Protein AF-A0A081BWH8-F1 (afdb_monomer_lite)

pLDDT: mean 86.03, std 17.04, range [40.41, 98.75]

Secondary structure (DSSP, 8-state):
---------------------------------PPPPEEEEEE-TT-HHHHHHHHHHHHHHHH-TT-EEEEEETTT-HHHHHHHHHHHHHHT-SS--SSEEEETTEEEES---IIIIIHHHHHHHHHHHHH----HHHHT-S-HHHHHHHHHHHTT--SSSEEE----------------EEEEEEEEE-SS--HHHHHHHHHHHHHHHHH-HHHHHHTSEEEEEEETTSTTTTHHHHHTT-SS-EEEEEEEETTEEEEEEE-GGGTTSTT-HHHHHHHHHHHHHHHHHHTT-

Foldseek 3Di:
DDDDDDDDDDDDDDDDDDPDDPPPPPPPDPPDPFQQWEKEWEAAPPDPQQVQVVVLVVVLCVVVLSHKYKYAHCVVDVVVVVVLVLLCVVLVPPDADPRWMDTASDIDHTRDHCVPNVVVVSVSSVVCVVPNGDDSLCVSPDDPVSVVQVVCQLLVHHLRIDIRHRDDPDDPDDDPDPFDKAKEWEFEAAPDDDPLSSLLSVLLSCLCCPQVVVCSNVVNYHYHYDHCVDPVNVVCCVVVVDPHTWIKIFIGGRHDTPDMDTDPCCSVCSVPSVVNSVVSNVVVVVVSVVVVD

Sequence (293 aa):
MTYLQENKRKMSTCLLIVMIGIFGSILVQPVAAADSPIVYLFWSANCPACEEEKEFLHELQQNYPQIEMRWFDVGARPEFVDLAMLLCERQKINAPSIPLTFLGNWSLVGFQQRETGGAQIEEQVRLCLQQGCQDALLALGPRQSVLNIRNEANLHIPAGWEHYPAVAPQQSGSQTAQRTDKIIVYYLHGKARCASCETIEAYTRETVRDAFADELKTGQLELKVLNVETPENKHFIKEYQLYSQSVVLSDVHGEQEVRWKNLPRIWELLYDKTAFKQYLQSEITAYLQEGRS

Radius of gyration: 28.41 Å; chains: 1; bounding box: 123×51×59 Å

Organism: Vecturithrix granuli (NCBI:txid1499967)

InterPro domains:
  IPR036249 Thioredoxin-like superfamily [SSF52833] (34-103)
  IPR047698 Nitroreductase subunit ArsF-like [NF040494] (183-286)

Structure (mmCIF, N/CA/C/O backbone):
data_AF-A0A081BWH8-F1
#
_entry.id   AF-A0A081BWH8-F1
#
loop_
_atom_site.group_PDB
_atom_site.id
_atom_site.type_symbol
_atom_site.label_atom_id
_atom_site.label_alt_id
_atom_site.label_comp_id
_atom_site.label_asym_id
_atom_site.label_entity_id
_atom_site.label_seq_id
_atom_site.pdbx_PDB_ins_code
_atom_site.Cartn_x
_atom_site.Cartn_y
_atom_site.Cartn_z
_atom_site.occupancy
_atom_site.B_iso_or_equiv
_atom_site.auth_seq_id
_atom_site.auth_comp_id
_atom_site.auth_asym_id
_atom_site.auth_atom_id
_atom_site.pdbx_PDB_model_num
ATOM 1 N N . MET A 1 1 ? -104.017 13.956 20.612 1.00 42.59 1 MET A N 1
ATOM 2 C CA . MET A 1 1 ? -104.022 12.764 19.740 1.00 42.59 1 MET A CA 1
ATOM 3 C C . MET A 1 1 ? -102.906 12.891 18.714 1.00 42.59 1 MET A C 1
ATOM 5 O O . MET A 1 1 ? -102.877 13.908 18.040 1.00 42.59 1 MET A O 1
ATOM 9 N N . THR A 1 2 ? -102.056 11.850 18.647 1.00 42.28 2 THR A N 1
ATOM 10 C CA . THR A 1 2 ? -101.304 11.323 17.473 1.00 42.28 2 THR A CA 1
ATOM 11 C C . THR A 1 2 ? -100.238 12.208 16.794 1.00 42.28 2 THR A C 1
ATOM 13 O O . THR A 1 2 ? -100.549 13.282 16.307 1.00 42.28 2 THR A O 1
ATOM 16 N N . TYR A 1 3 ? -98.943 11.857 16.881 1.00 47.50 3 TYR A N 1
ATOM 17 C CA . TYR A 1 3 ? -98.153 10.879 16.071 1.00 47.50 3 TYR A CA 1
ATOM 18 C C . TYR A 1 3 ? -97.491 11.547 14.838 1.00 47.50 3 TYR A C 1
ATOM 20 O O . TYR A 1 3 ? -98.192 12.031 13.964 1.00 47.50 3 TYR A O 1
ATOM 28 N N . LEU A 1 4 ? -96.163 11.760 14.888 1.00 51.38 4 LEU A N 1
ATOM 29 C CA . LEU A 1 4 ? -95.094 11.115 14.079 1.00 51.38 4 LEU A CA 1
ATOM 30 C C . LEU A 1 4 ? -94.962 11.606 12.619 1.00 51.38 4 LEU A C 1
ATOM 32 O O . LEU A 1 4 ? -95.911 11.499 11.859 1.00 51.38 4 LEU A O 1
ATOM 36 N N . GLN A 1 5 ? -93.764 12.032 12.179 1.00 47.12 5 GLN A N 1
ATOM 37 C CA . GLN A 1 5 ? -92.710 11.158 11.615 1.00 47.12 5 GLN A CA 1
ATOM 38 C C . GLN A 1 5 ? -91.507 11.960 11.053 1.00 47.12 5 GLN A C 1
ATOM 40 O O . GLN A 1 5 ? -91.655 13.030 10.471 1.00 47.12 5 GLN A O 1
ATOM 45 N N . GLU A 1 6 ? -90.310 11.397 11.242 1.00 55.97 6 GLU A N 1
ATOM 46 C CA . GLU A 1 6 ? -88.995 11.782 10.701 1.00 55.97 6 GLU A CA 1
ATOM 47 C C . GLU A 1 6 ? -88.849 11.541 9.181 1.00 55.97 6 GLU A C 1
ATOM 49 O O . GLU A 1 6 ? -89.450 10.597 8.677 1.00 55.97 6 GLU A O 1
ATOM 54 N N . ASN A 1 7 ? -87.907 12.236 8.505 1.00 49.47 7 ASN A N 1
ATOM 55 C CA . ASN A 1 7 ? -86.777 11.586 7.793 1.00 49.47 7 ASN A CA 1
ATOM 56 C C . ASN A 1 7 ? -85.664 12.582 7.336 1.00 49.47 7 ASN A C 1
ATOM 58 O O . ASN A 1 7 ? -85.856 13.355 6.407 1.00 49.47 7 ASN A O 1
ATOM 62 N N . LYS A 1 8 ? -84.515 12.548 8.038 1.00 53.12 8 LYS A N 1
ATOM 63 C CA . LYS A 1 8 ? -83.090 12.385 7.610 1.00 53.12 8 LYS A CA 1
ATOM 64 C C . LYS A 1 8 ? -82.655 12.939 6.219 1.00 53.12 8 LYS A C 1
ATOM 66 O O . LYS A 1 8 ? -83.318 12.687 5.232 1.00 53.12 8 LYS A O 1
ATOM 71 N N . ARG A 1 9 ? -81.466 13.533 5.985 1.00 52.84 9 ARG A N 1
ATOM 72 C CA . ARG A 1 9 ? -80.125 13.293 6.565 1.00 52.84 9 ARG A CA 1
ATOM 73 C C . ARG A 1 9 ? -79.096 14.353 6.073 1.00 52.84 9 ARG A C 1
ATOM 75 O O . ARG A 1 9 ? -78.825 14.410 4.886 1.00 52.84 9 ARG A O 1
ATOM 82 N N . LYS A 1 10 ? -78.465 15.046 7.034 1.00 48.81 10 LYS A N 1
ATOM 83 C CA . LYS A 1 10 ? -77.017 15.358 7.200 1.00 48.81 10 LYS A CA 1
ATOM 84 C C . LYS A 1 10 ? -76.274 16.264 6.174 1.00 48.81 10 LYS A C 1
ATOM 86 O O . LYS A 1 10 ? -76.184 15.906 5.013 1.00 48.81 10 LYS A O 1
ATOM 91 N N . MET A 1 11 ? -75.749 17.444 6.571 1.00 49.31 11 MET A N 1
ATOM 92 C CA . MET A 1 11 ? -74.492 17.706 7.351 1.00 49.31 11 MET A CA 1
ATOM 93 C C . MET A 1 11 ? -73.326 17.959 6.361 1.00 49.31 11 MET A C 1
ATOM 95 O O . MET A 1 11 ? -73.155 17.146 5.471 1.00 49.31 11 MET A O 1
ATOM 99 N N . SER A 1 12 ? -72.444 18.961 6.404 1.00 45.62 12 SER A N 1
ATOM 100 C CA . SER A 1 12 ? -72.191 20.122 7.261 1.00 45.62 12 SER A CA 1
ATOM 101 C C . SER A 1 12 ? -70.923 20.825 6.720 1.00 45.62 12 SER A C 1
ATOM 103 O O . SER A 1 12 ? -70.001 20.136 6.302 1.00 45.62 12 SER A O 1
ATOM 105 N N . THR A 1 13 ? -70.868 22.155 6.840 1.00 47.28 13 THR A N 1
ATOM 106 C CA . THR A 1 13 ? -69.684 22.975 7.202 1.00 47.28 13 THR A CA 1
ATOM 107 C C . THR A 1 13 ? -68.486 23.190 6.239 1.00 47.28 13 THR A C 1
ATOM 109 O O . THR A 1 13 ? -67.755 22.276 5.886 1.00 47.28 13 THR A O 1
ATOM 112 N N . CYS A 1 14 ? -68.225 24.488 6.005 1.00 44.03 14 CYS A N 1
ATOM 113 C CA . CYS A 1 14 ? -66.945 25.202 5.821 1.00 44.03 14 CYS A CA 1
ATOM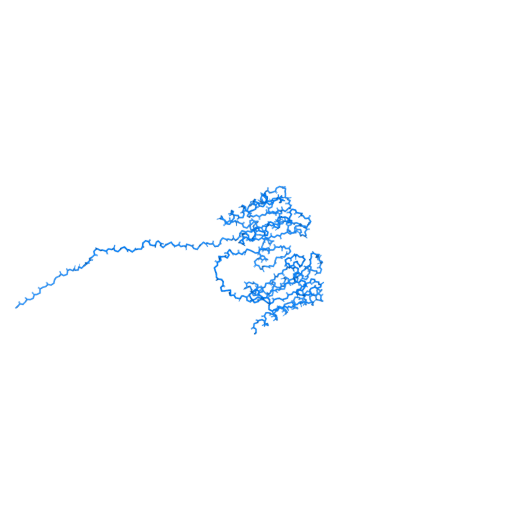 114 C C . CYS A 1 14 ? -65.975 24.828 4.686 1.00 44.03 14 CYS A C 1
ATOM 116 O O . CYS A 1 14 ? -65.096 23.982 4.821 1.00 44.03 14 CYS A O 1
ATOM 118 N N . LEU A 1 15 ? -66.023 25.648 3.632 1.00 51.81 15 LEU A N 1
ATOM 119 C CA . LEU A 1 15 ? -64.978 25.821 2.628 1.00 51.81 15 LEU A CA 1
ATOM 120 C C . LEU A 1 15 ? -63.960 26.880 3.117 1.00 51.81 15 LEU A C 1
ATOM 122 O O . LEU A 1 15 ? -64.210 28.075 2.991 1.00 51.81 15 LEU A O 1
ATOM 126 N N . LEU A 1 16 ? -62.840 26.453 3.710 1.00 49.16 16 LEU A N 1
ATOM 127 C CA . LEU A 1 16 ? -61.646 27.288 3.950 1.00 49.16 16 LEU A CA 1
ATOM 128 C C . LEU A 1 16 ? -60.433 26.375 4.209 1.00 49.16 16 LEU A C 1
ATOM 130 O O . LEU A 1 16 ? -60.004 26.159 5.339 1.00 49.16 16 LEU A O 1
ATOM 134 N N . ILE A 1 17 ? -59.907 25.774 3.137 1.00 54.72 17 ILE A N 1
ATOM 135 C CA . ILE A 1 17 ? -58.703 24.933 3.177 1.00 54.72 17 ILE A CA 1
ATOM 136 C C . ILE A 1 17 ? -57.469 25.841 3.038 1.00 54.72 17 ILE A C 1
ATOM 138 O O . ILE A 1 17 ? -57.040 26.183 1.945 1.00 54.72 17 ILE A O 1
ATOM 142 N N . VAL A 1 18 ? -56.973 26.290 4.191 1.00 46.81 18 VAL A N 1
ATOM 143 C CA . VAL A 1 18 ? -55.619 25.984 4.678 1.00 46.81 18 VAL A CA 1
ATOM 144 C C . VAL A 1 18 ? -54.445 26.233 3.702 1.00 46.81 18 VAL A C 1
ATOM 146 O O . VAL A 1 18 ? -54.055 25.377 2.914 1.00 46.81 18 VAL A O 1
ATOM 149 N N . MET A 1 19 ? -53.789 27.386 3.883 1.00 54.66 19 MET A N 1
ATOM 150 C CA . MET A 1 19 ? -52.369 27.617 3.577 1.00 54.66 19 MET A CA 1
ATOM 151 C C . MET A 1 19 ? -51.492 26.749 4.503 1.00 54.66 19 MET A C 1
ATOM 153 O O . MET A 1 19 ? -51.075 27.207 5.564 1.00 54.66 19 MET A O 1
ATOM 157 N N . ILE A 1 20 ? -51.226 25.490 4.141 1.00 53.75 20 ILE A N 1
ATOM 158 C CA . ILE A 1 20 ? -50.212 24.649 4.804 1.00 53.75 20 ILE A CA 1
ATOM 159 C C . ILE A 1 20 ? -49.212 24.149 3.760 1.00 53.75 20 ILE A C 1
ATOM 161 O O . ILE A 1 20 ? -49.533 23.330 2.909 1.00 53.75 20 ILE A O 1
ATOM 165 N N . GLY A 1 21 ? -47.988 24.668 3.871 1.00 48.16 21 GLY A N 1
ATOM 166 C CA . GLY A 1 21 ? -46.747 23.918 3.685 1.00 48.16 21 GLY A CA 1
ATOM 167 C C . GLY A 1 21 ? -46.526 23.206 2.354 1.00 48.16 21 GLY A C 1
ATOM 168 O O . GLY A 1 21 ? -46.463 21.982 2.327 1.00 48.16 21 GLY A O 1
ATOM 169 N N . ILE A 1 22 ? -46.198 23.953 1.297 1.00 50.41 22 ILE A N 1
ATOM 170 C CA . ILE A 1 22 ? -45.312 23.437 0.237 1.00 50.41 22 ILE A CA 1
ATOM 171 C C . ILE A 1 22 ? -43.868 23.534 0.762 1.00 50.41 22 ILE A C 1
ATOM 173 O O . ILE A 1 22 ? -43.036 24.268 0.242 1.00 50.41 22 ILE A O 1
ATOM 177 N N . PHE A 1 23 ? -43.574 22.842 1.863 1.00 53.28 23 PHE A N 1
ATOM 178 C CA . PHE A 1 23 ? -42.202 22.476 2.194 1.00 53.28 23 PHE A CA 1
ATOM 179 C C . PHE A 1 23 ? -42.022 21.106 1.561 1.00 53.28 23 PHE A C 1
ATOM 181 O O . PHE A 1 23 ? -42.386 20.086 2.143 1.00 53.28 23 PHE A O 1
ATOM 188 N N . GLY A 1 24 ? -41.604 21.120 0.293 1.00 49.56 24 GLY A N 1
ATOM 189 C CA . GLY A 1 24 ? -41.377 19.918 -0.492 1.00 49.56 24 GLY A CA 1
ATOM 190 C C . GLY A 1 24 ? -40.540 18.943 0.320 1.00 49.56 24 GLY A C 1
ATOM 191 O O . GLY A 1 24 ? -39.381 19.212 0.628 1.00 49.56 24 GLY A O 1
ATOM 192 N N . SER A 1 25 ? -41.152 17.824 0.695 1.00 53.56 25 SER A N 1
ATOM 193 C CA . SER A 1 25 ? -40.450 16.670 1.229 1.00 53.56 25 SER A CA 1
ATOM 194 C C . SER A 1 25 ? -39.608 16.104 0.091 1.00 53.56 25 SER A C 1
ATOM 196 O O . SER A 1 25 ? -40.038 15.217 -0.643 1.00 53.56 25 SER A O 1
ATOM 198 N N . ILE A 1 26 ? -38.426 16.686 -0.108 1.00 56.00 26 ILE A N 1
ATOM 199 C CA . ILE A 1 26 ? -37.385 16.089 -0.929 1.00 56.00 26 ILE A CA 1
ATOM 200 C C . ILE A 1 26 ? -37.016 14.800 -0.203 1.00 56.00 26 ILE A C 1
ATOM 202 O O . ILE A 1 26 ? -36.361 14.820 0.838 1.00 56.00 26 ILE A O 1
ATOM 206 N N . LEU A 1 27 ? -37.496 13.676 -0.732 1.00 50.03 27 LEU A N 1
ATOM 207 C CA . LEU A 1 27 ? -36.915 12.372 -0.460 1.00 50.03 27 LEU A CA 1
ATOM 208 C C . LEU A 1 27 ? -35.462 12.445 -0.931 1.00 50.03 27 LEU A C 1
ATOM 210 O O . LEU A 1 27 ? -35.174 12.279 -2.115 1.00 50.03 27 LEU A O 1
ATOM 214 N N . VAL A 1 28 ? -34.556 12.746 -0.003 1.00 48.47 28 VAL A N 1
ATOM 215 C CA . VAL A 1 28 ? -33.127 12.525 -0.196 1.00 48.47 28 VAL A CA 1
ATOM 216 C C . VAL A 1 28 ? -32.978 11.015 -0.301 1.00 48.47 28 VAL A C 1
ATOM 218 O O . VAL A 1 28 ? -33.040 10.303 0.700 1.00 48.47 28 VAL A O 1
ATOM 221 N N . GLN A 1 29 ? -32.898 10.503 -1.528 1.00 46.06 29 GLN A N 1
ATOM 222 C CA . GLN A 1 29 ? -32.510 9.114 -1.715 1.00 46.06 29 GLN A CA 1
ATOM 223 C C . GLN A 1 29 ? -31.100 8.946 -1.139 1.00 46.06 29 GLN A C 1
ATOM 225 O O . GLN A 1 29 ? -30.275 9.851 -1.304 1.00 46.06 29 GLN A O 1
ATOM 230 N N . PRO A 1 30 ? -30.807 7.826 -0.457 1.00 46.16 30 PRO A N 1
ATOM 231 C CA . PRO A 1 30 ? -29.444 7.534 -0.065 1.00 46.16 30 PRO A CA 1
ATOM 232 C C . PRO A 1 30 ? -28.630 7.420 -1.352 1.00 46.16 30 PRO A C 1
ATOM 234 O O . PRO A 1 30 ? -28.853 6.519 -2.161 1.00 46.16 30 PRO A O 1
ATOM 237 N N . VAL A 1 31 ? -27.724 8.372 -1.569 1.00 47.97 31 VAL A N 1
ATOM 238 C CA . VAL A 1 31 ? -26.671 8.224 -2.570 1.00 47.97 31 VAL A CA 1
ATOM 239 C C . VAL A 1 31 ? -25.918 6.963 -2.167 1.00 47.97 31 VAL A C 1
ATOM 241 O O . VAL A 1 31 ? -25.358 6.904 -1.073 1.00 47.97 31 VAL A O 1
ATOM 244 N N . ALA A 1 32 ? -25.991 5.923 -3.000 1.00 41.06 32 ALA A N 1
ATOM 245 C CA . ALA A 1 32 ? -25.157 4.745 -2.830 1.00 41.06 32 ALA A CA 1
ATOM 246 C C . ALA A 1 32 ? -23.710 5.232 -2.711 1.00 41.06 32 ALA A C 1
ATOM 248 O O . ALA A 1 32 ? -23.273 6.028 -3.544 1.00 41.06 32 ALA A O 1
ATOM 249 N N . ALA A 1 33 ? -23.008 4.821 -1.654 1.00 46.59 33 ALA A N 1
ATOM 250 C CA . ALA A 1 33 ? -21.598 5.137 -1.499 1.00 46.59 33 ALA A CA 1
ATOM 251 C C . ALA A 1 33 ? -20.879 4.624 -2.752 1.00 46.59 33 ALA A C 1
ATOM 253 O O . ALA A 1 33 ? -20.834 3.418 -2.985 1.00 46.59 33 ALA A O 1
ATOM 254 N N . ALA A 1 34 ? -20.433 5.543 -3.609 1.00 54.88 34 ALA A N 1
ATOM 255 C CA . ALA A 1 34 ? -19.636 5.189 -4.766 1.00 54.88 34 ALA A CA 1
ATOM 256 C C . ALA A 1 34 ? -18.334 4.577 -4.244 1.00 54.88 34 ALA A C 1
ATOM 258 O O . ALA A 1 34 ? -17.710 5.157 -3.352 1.00 54.88 34 ALA A O 1
ATOM 259 N N . ASP A 1 35 ? -17.958 3.408 -4.766 1.00 77.50 35 ASP A N 1
ATOM 260 C CA . ASP A 1 35 ? -16.670 2.799 -4.448 1.00 77.50 35 ASP A CA 1
ATOM 261 C C . ASP A 1 35 ? -15.560 3.829 -4.713 1.00 77.50 35 ASP A C 1
ATOM 263 O O . ASP A 1 35 ? -15.543 4.489 -5.760 1.00 77.50 35 ASP A O 1
ATOM 267 N N . SER A 1 36 ? -14.663 4.000 -3.742 1.00 89.38 36 SER A N 1
ATOM 268 C CA . SER A 1 36 ? -13.541 4.929 -3.845 1.00 89.38 36 SER A CA 1
ATOM 269 C C . SER A 1 36 ? -12.710 4.636 -5.097 1.00 89.38 36 SER A C 1
ATOM 271 O O . SER A 1 36 ? -12.348 3.478 -5.325 1.00 89.38 36 SER A O 1
ATOM 273 N N . PRO A 1 37 ? -12.368 5.649 -5.915 1.00 94.88 37 PRO A N 1
ATOM 274 C CA . PRO A 1 37 ? -11.460 5.446 -7.033 1.00 94.88 37 PRO A CA 1
ATOM 275 C C . PRO A 1 37 ? -10.104 4.939 -6.541 1.00 94.88 37 PRO A C 1
ATOM 277 O O . PRO A 1 37 ? -9.556 5.479 -5.579 1.00 94.88 37 PRO A O 1
ATOM 280 N N . ILE A 1 38 ? -9.564 3.927 -7.221 1.00 97.31 38 ILE A N 1
ATOM 281 C CA . ILE A 1 38 ? -8.285 3.307 -6.867 1.00 97.31 38 ILE A CA 1
ATOM 282 C C . ILE A 1 38 ? -7.236 3.692 -7.909 1.00 97.31 38 ILE A C 1
ATOM 284 O O . ILE A 1 38 ? -7.375 3.352 -9.087 1.00 97.31 38 ILE A O 1
ATOM 288 N N . VAL A 1 39 ? -6.189 4.386 -7.467 1.00 98.44 39 VAL A N 1
ATOM 289 C CA . VAL A 1 39 ? -5.022 4.747 -8.274 1.00 98.44 39 VAL A CA 1
ATOM 290 C C . VAL A 1 39 ? -3.957 3.664 -8.119 1.00 98.44 39 VAL A C 1
ATOM 292 O O . VAL A 1 39 ? -3.417 3.443 -7.034 1.00 98.44 39 VAL A O 1
ATOM 295 N N . TYR A 1 40 ? -3.645 2.975 -9.210 1.00 98.56 40 TYR A N 1
ATOM 296 C CA . TYR A 1 40 ? -2.581 1.975 -9.255 1.00 98.56 40 TYR A CA 1
ATOM 297 C C . TYR A 1 40 ? -1.310 2.613 -9.793 1.00 98.56 40 TYR A C 1
ATOM 299 O O . TYR A 1 40 ? -1.376 3.235 -10.846 1.00 98.56 40 TYR A O 1
ATOM 307 N N . LEU A 1 41 ? -0.173 2.401 -9.131 1.00 98.75 41 LEU A N 1
ATOM 308 C CA . LEU A 1 41 ? 1.145 2.821 -9.616 1.00 98.75 41 LEU A CA 1
ATOM 309 C C . LEU A 1 41 ? 2.065 1.607 -9.717 1.00 98.75 41 LEU A C 1
ATOM 311 O O . LEU A 1 41 ? 2.279 0.905 -8.732 1.00 98.75 41 LEU A O 1
ATOM 315 N N . PHE A 1 42 ? 2.664 1.388 -10.878 1.00 98.62 42 PHE A N 1
ATOM 316 C CA . PHE A 1 42 ? 3.743 0.424 -11.065 1.00 98.62 42 PHE A CA 1
ATOM 317 C C . PHE A 1 42 ? 5.063 1.180 -11.209 1.00 98.62 42 PHE A C 1
ATOM 319 O O . PHE A 1 42 ? 5.191 2.061 -12.061 1.00 98.62 42 PHE A O 1
ATOM 326 N N . TRP A 1 43 ? 6.037 0.850 -10.366 1.00 98.25 43 TRP A N 1
ATOM 327 C CA . TRP A 1 43 ? 7.280 1.610 -10.211 1.00 98.25 43 TRP A CA 1
ATOM 328 C C . TRP A 1 43 ? 8.477 0.685 -9.956 1.00 98.25 43 TRP A C 1
ATOM 330 O O . TRP A 1 43 ? 8.310 -0.521 -9.795 1.00 98.25 43 TRP A O 1
ATOM 340 N N . SER A 1 44 ? 9.694 1.229 -9.915 1.00 96.75 44 SER A N 1
ATOM 341 C CA . SER A 1 44 ? 10.877 0.498 -9.446 1.00 96.75 44 SER A CA 1
ATOM 342 C C . SER A 1 44 ? 11.833 1.402 -8.679 1.00 96.75 44 SER A C 1
ATOM 344 O O . SER A 1 44 ? 11.852 2.617 -8.885 1.00 96.75 44 SER A O 1
ATOM 346 N N . ALA A 1 45 ? 12.708 0.809 -7.866 1.00 92.56 45 ALA A N 1
ATOM 347 C CA . ALA A 1 45 ? 13.826 1.537 -7.271 1.00 92.56 45 ALA A CA 1
ATOM 348 C C . ALA A 1 45 ? 14.722 2.201 -8.339 1.00 92.56 45 ALA A C 1
ATOM 350 O O . ALA A 1 45 ? 14.868 1.695 -9.455 1.00 92.56 45 ALA A O 1
ATOM 351 N N . ASN A 1 46 ? 15.366 3.313 -7.964 1.00 91.25 46 ASN A N 1
ATOM 352 C CA . ASN A 1 46 ? 16.266 4.104 -8.818 1.00 91.25 46 ASN A CA 1
ATOM 353 C C . ASN A 1 46 ? 15.588 4.694 -10.073 1.00 91.25 46 ASN A C 1
ATOM 355 O O . ASN A 1 46 ? 16.230 4.854 -11.109 1.00 91.25 46 ASN A O 1
ATOM 359 N N . CYS A 1 47 ? 14.302 5.033 -9.970 1.00 94.12 47 CYS A N 1
ATOM 360 C CA . CYS A 1 47 ? 13.509 5.665 -11.021 1.00 94.12 47 CYS A CA 1
ATOM 361 C C . CYS A 1 47 ? 13.115 7.093 -10.588 1.00 94.12 47 CYS A C 1
ATOM 363 O O . CYS A 1 47 ? 12.142 7.244 -9.853 1.00 94.12 47 CYS A O 1
ATOM 365 N N . PRO A 1 48 ? 13.827 8.153 -11.027 1.00 95.69 48 PRO A N 1
ATOM 366 C CA . PRO A 1 48 ? 13.537 9.526 -10.596 1.00 95.69 48 PRO A CA 1
ATOM 367 C C . PRO A 1 48 ? 12.105 9.980 -10.902 1.00 95.69 48 PRO A C 1
ATOM 369 O O . PRO A 1 48 ? 11.453 10.553 -10.039 1.00 95.69 48 PRO A O 1
ATOM 372 N N . ALA A 1 49 ? 11.593 9.648 -12.091 1.00 96.44 49 ALA A N 1
ATOM 373 C CA . ALA A 1 49 ? 10.214 9.952 -12.470 1.00 96.44 49 ALA A CA 1
ATOM 374 C C . ALA A 1 49 ? 9.185 9.244 -11.569 1.00 96.44 49 ALA A C 1
ATOM 376 O O . ALA A 1 49 ? 8.121 9.790 -11.304 1.00 96.44 49 ALA A O 1
ATOM 377 N N . CYS A 1 50 ? 9.501 8.040 -11.076 1.00 97.31 50 CYS A N 1
ATOM 378 C CA . CYS A 1 50 ? 8.631 7.315 -10.158 1.00 97.31 50 CYS A CA 1
ATOM 379 C C . CYS A 1 50 ? 8.578 7.993 -8.784 1.00 97.31 50 CYS A C 1
ATOM 381 O O . CYS A 1 50 ? 7.504 8.085 -8.204 1.00 97.31 50 CYS A O 1
ATOM 383 N N . GLU A 1 51 ? 9.716 8.469 -8.269 1.00 96.00 51 GLU A N 1
ATOM 384 C CA . GLU A 1 51 ? 9.752 9.215 -7.003 1.00 96.00 51 GLU A CA 1
ATOM 385 C C . GLU A 1 51 ? 8.983 10.539 -7.122 1.00 96.00 51 GLU A C 1
ATOM 387 O O . GLU A 1 51 ? 8.190 10.865 -6.244 1.00 96.00 51 GLU A O 1
ATOM 392 N N . GLU A 1 52 ? 9.133 11.255 -8.242 1.00 94.69 52 GLU A N 1
ATOM 393 C CA . GLU A 1 52 ? 8.385 12.493 -8.492 1.00 94.69 52 GLU A CA 1
ATOM 394 C C . GLU A 1 52 ? 6.867 12.252 -8.563 1.00 94.69 52 GLU A C 1
ATOM 396 O O . GLU A 1 52 ? 6.088 12.999 -7.966 1.00 94.69 52 GLU A O 1
ATOM 401 N N . GLU A 1 53 ? 6.428 11.186 -9.242 1.00 98.12 53 GLU A N 1
ATOM 402 C CA . GLU A 1 53 ? 5.010 10.818 -9.268 1.00 98.12 53 GLU A CA 1
ATOM 403 C C . GLU A 1 53 ? 4.501 10.409 -7.881 1.00 98.12 53 GLU A C 1
ATOM 405 O O . GLU A 1 53 ? 3.400 10.801 -7.504 1.00 98.12 53 GLU A O 1
ATOM 410 N N . LYS A 1 54 ? 5.292 9.672 -7.088 1.00 97.88 54 LYS A N 1
ATOM 411 C CA . LYS A 1 54 ? 4.931 9.301 -5.710 1.00 97.88 54 LYS A CA 1
ATOM 412 C C . LYS A 1 54 ? 4.724 10.529 -4.822 1.00 97.88 54 LYS A C 1
ATOM 414 O O . LYS A 1 54 ? 3.727 10.589 -4.103 1.00 97.88 54 LYS A O 1
ATOM 419 N N . GLU A 1 55 ? 5.621 11.514 -4.890 1.00 94.12 55 GLU A N 1
ATOM 420 C CA . GLU A 1 55 ? 5.464 12.789 -4.174 1.00 94.12 55 GLU A CA 1
ATOM 421 C C . GLU A 1 55 ? 4.171 13.502 -4.588 1.00 94.12 55 GLU A C 1
ATOM 423 O O . GLU A 1 55 ? 3.376 13.902 -3.735 1.00 94.12 55 GLU A O 1
ATOM 428 N N . PHE A 1 56 ? 3.920 13.602 -5.897 1.00 97.06 56 PHE A N 1
ATOM 429 C CA . PHE A 1 56 ? 2.692 14.194 -6.421 1.00 97.06 56 PHE A CA 1
ATOM 430 C C . PHE A 1 56 ? 1.435 13.443 -5.952 1.00 97.06 56 PHE A C 1
ATOM 432 O O . PHE A 1 56 ? 0.472 14.071 -5.519 1.00 97.06 56 PHE A O 1
ATOM 439 N N . LEU A 1 57 ? 1.429 12.109 -6.002 1.00 97.75 57 LEU A N 1
ATOM 440 C CA . LEU A 1 57 ? 0.288 11.284 -5.603 1.00 97.75 57 LEU A CA 1
ATOM 441 C C . LEU A 1 57 ? -0.010 11.384 -4.100 1.00 97.75 57 LEU A C 1
ATOM 443 O O . LEU A 1 57 ? -1.178 11.382 -3.710 1.00 97.75 57 LEU A O 1
ATOM 447 N N . HIS A 1 58 ? 1.014 11.531 -3.256 1.00 96.25 58 HIS A N 1
ATOM 448 C CA . HIS A 1 58 ? 0.820 11.815 -1.834 1.00 96.25 58 HIS A CA 1
ATOM 449 C C . HIS A 1 58 ? 0.125 13.159 -1.599 1.00 96.25 58 HIS A C 1
ATOM 451 O O . HIS A 1 58 ? -0.846 13.218 -0.843 1.00 96.25 58 HIS A O 1
ATOM 457 N N . GLU A 1 59 ? 0.576 14.225 -2.263 1.00 91.62 59 GLU A N 1
ATOM 458 C CA . GLU A 1 59 ? -0.085 15.535 -2.200 1.00 91.62 59 GLU A CA 1
ATOM 459 C C . GLU A 1 59 ? -1.512 15.473 -2.768 1.00 91.62 59 GLU A C 1
ATOM 461 O O . GLU A 1 59 ? -2.447 16.049 -2.208 1.00 91.62 59 GLU A O 1
ATOM 466 N N . LEU A 1 60 ? -1.712 14.720 -3.853 1.00 93.81 60 LEU A N 1
ATOM 467 C CA . LEU A 1 60 ? -3.021 14.530 -4.465 1.00 93.81 60 LEU A CA 1
ATOM 468 C C . LEU A 1 60 ? -3.995 13.849 -3.498 1.00 93.81 60 LEU A C 1
ATOM 470 O O . LEU A 1 60 ? -5.123 14.313 -3.347 1.00 93.81 60 LEU A O 1
ATOM 474 N N . GLN A 1 61 ? -3.570 12.793 -2.800 1.00 94.81 61 GLN A N 1
ATOM 475 C CA . GLN A 1 61 ? -4.416 12.120 -1.815 1.00 94.81 61 GLN A CA 1
ATOM 476 C C . GLN A 1 61 ? -4.784 13.042 -0.644 1.00 94.81 61 GLN A C 1
ATOM 478 O O . GLN A 1 61 ? -5.897 12.952 -0.138 1.00 94.81 61 GLN A O 1
ATOM 483 N N . GLN A 1 62 ? -3.919 13.976 -0.238 1.00 90.62 62 GLN A N 1
ATOM 484 C CA . GLN A 1 62 ? -4.284 14.970 0.784 1.00 90.62 62 GLN A CA 1
ATOM 485 C C . GLN A 1 62 ? -5.449 15.865 0.330 1.00 90.62 62 GLN A C 1
ATOM 487 O O . GLN A 1 62 ? -6.311 16.212 1.138 1.00 90.62 62 GLN A O 1
ATOM 492 N N . ASN A 1 63 ? -5.503 16.203 -0.961 1.00 90.56 63 ASN A N 1
ATOM 493 C CA . ASN A 1 63 ? -6.581 17.003 -1.552 1.00 90.56 63 ASN A CA 1
ATOM 494 C C . ASN A 1 63 ? -7.842 16.179 -1.864 1.00 90.56 63 ASN A C 1
ATOM 496 O O . ASN A 1 63 ? -8.953 16.712 -1.866 1.00 90.56 63 ASN A O 1
ATOM 500 N N . TYR A 1 64 ? -7.675 14.879 -2.108 1.00 94.50 64 TYR A N 1
ATOM 501 C CA . TYR A 1 64 ? -8.744 13.937 -2.426 1.00 94.50 64 TYR A CA 1
ATOM 502 C C . TYR A 1 64 ? -8.650 12.699 -1.518 1.00 94.50 64 TYR A C 1
ATOM 504 O O . TYR A 1 64 ? -8.397 11.604 -2.019 1.00 94.50 64 TYR A O 1
ATOM 512 N N . PRO A 1 65 ? -8.871 12.827 -0.193 1.00 92.00 65 PRO A N 1
ATOM 513 C CA . PRO A 1 65 ? -8.640 11.741 0.770 1.00 92.00 65 PRO A CA 1
ATOM 514 C C . PRO A 1 65 ? -9.436 10.474 0.454 1.00 92.00 65 PRO A C 1
ATOM 516 O O . PRO A 1 65 ? -9.020 9.375 0.801 1.00 92.00 65 PRO A O 1
ATOM 519 N N . GLN A 1 66 ? -10.552 10.611 -0.259 1.00 93.31 66 GLN A N 1
ATOM 520 C CA . GLN A 1 66 ? -11.421 9.516 -0.663 1.00 93.31 66 GLN A CA 1
ATOM 521 C C . GLN A 1 66 ? -10.879 8.637 -1.801 1.00 93.31 66 GLN A C 1
ATOM 523 O O . GLN A 1 66 ? -11.577 7.698 -2.186 1.00 93.31 66 GLN A O 1
ATOM 528 N N . ILE A 1 67 ? -9.697 8.922 -2.359 1.00 95.69 67 ILE A N 1
ATOM 529 C CA . ILE A 1 67 ? -9.022 8.006 -3.288 1.00 95.69 67 ILE A CA 1
ATOM 530 C C . ILE A 1 67 ? -8.190 6.980 -2.516 1.00 95.69 67 ILE A C 1
ATOM 532 O O . ILE A 1 67 ? -7.516 7.300 -1.536 1.00 95.69 67 ILE A O 1
ATOM 536 N N . GLU A 1 68 ? -8.216 5.744 -2.992 1.00 96.12 68 GLU A N 1
ATOM 537 C CA . GLU A 1 68 ? -7.321 4.682 -2.543 1.00 96.12 68 GLU A CA 1
ATOM 538 C C . GLU A 1 68 ? -6.119 4.623 -3.490 1.00 96.12 68 GLU A C 1
ATOM 540 O O . GLU A 1 68 ? -6.268 4.841 -4.693 1.00 96.12 68 GLU A O 1
ATOM 545 N N . MET A 1 69 ? -4.927 4.303 -2.986 1.00 98.06 69 MET A N 1
ATOM 546 C CA . MET A 1 69 ? -3.761 4.066 -3.837 1.00 98.06 69 MET A CA 1
ATOM 547 C C . MET A 1 69 ? -3.108 2.720 -3.534 1.00 98.06 69 MET A C 1
ATOM 549 O O . MET A 1 69 ? -2.960 2.327 -2.376 1.00 98.06 69 MET A O 1
ATOM 553 N N . ARG A 1 70 ? -2.700 2.009 -4.589 1.00 97.94 70 ARG A N 1
ATOM 554 C CA . ARG A 1 70 ? -1.998 0.721 -4.500 1.00 97.94 70 ARG A CA 1
ATOM 555 C C . ARG A 1 70 ? -0.762 0.743 -5.388 1.00 97.94 70 ARG A C 1
ATOM 557 O O . ARG A 1 70 ? -0.892 0.873 -6.606 1.00 97.94 70 ARG A O 1
ATOM 564 N N . TRP A 1 71 ? 0.429 0.636 -4.805 1.00 98.25 71 TRP A N 1
ATOM 565 C CA . TRP A 1 71 ? 1.687 0.775 -5.543 1.00 98.25 71 TRP A CA 1
ATOM 566 C C . TRP A 1 71 ? 2.496 -0.519 -5.556 1.00 98.25 71 TRP A C 1
ATOM 568 O O . TRP A 1 71 ? 2.690 -1.153 -4.523 1.00 98.25 71 TRP A O 1
ATOM 578 N N . PHE A 1 72 ? 3.012 -0.889 -6.722 1.00 98.25 72 PHE A N 1
ATOM 579 C CA . PHE A 1 72 ? 3.651 -2.175 -6.979 1.00 98.25 72 PHE A CA 1
ATOM 580 C C . PHE A 1 72 ? 5.073 -1.976 -7.514 1.00 98.25 72 PHE A C 1
ATOM 582 O O . PHE A 1 72 ? 5.258 -1.381 -8.578 1.00 98.25 72 PHE A O 1
ATOM 589 N N . ASP A 1 73 ? 6.075 -2.490 -6.792 1.00 97.19 73 ASP A N 1
ATOM 590 C CA . ASP A 1 73 ? 7.478 -2.462 -7.226 1.00 97.19 73 ASP A CA 1
ATOM 591 C C . ASP A 1 73 ? 7.753 -3.602 -8.218 1.00 97.19 73 ASP A C 1
ATOM 593 O O . ASP A 1 73 ? 7.971 -4.754 -7.834 1.00 97.19 73 ASP A O 1
ATOM 597 N N . VAL A 1 74 ? 7.751 -3.279 -9.509 1.00 96.94 74 VAL A N 1
ATOM 598 C CA . VAL A 1 74 ? 8.007 -4.242 -10.590 1.00 96.94 74 VAL A CA 1
ATOM 599 C C . VAL A 1 74 ? 9.489 -4.588 -10.739 1.00 96.94 74 VAL A C 1
ATOM 601 O O . VAL A 1 74 ? 9.823 -5.579 -11.385 1.00 96.94 74 VAL A O 1
ATOM 604 N N . GLY A 1 75 ? 10.389 -3.791 -10.153 1.00 93.19 75 GLY A N 1
ATOM 605 C CA . GLY A 1 75 ? 11.825 -4.070 -10.140 1.00 93.19 75 GLY A CA 1
ATOM 606 C C . GLY A 1 75 ? 12.211 -5.101 -9.081 1.00 93.19 75 GLY A C 1
ATOM 607 O O . GLY A 1 75 ? 13.144 -5.876 -9.287 1.00 93.19 75 GLY A O 1
ATOM 608 N N . ALA A 1 76 ? 11.484 -5.130 -7.963 1.00 91.31 76 ALA A N 1
ATOM 609 C CA . ALA A 1 76 ? 11.699 -6.094 -6.889 1.00 91.31 76 ALA A CA 1
ATOM 610 C C . ALA A 1 76 ? 10.946 -7.418 -7.098 1.00 91.31 76 ALA A C 1
ATOM 612 O O . ALA A 1 76 ? 11.398 -8.455 -6.609 1.00 91.31 76 ALA A O 1
ATOM 613 N N . ARG A 1 77 ? 9.786 -7.393 -7.774 1.00 91.38 77 ARG A N 1
ATOM 614 C CA . ARG A 1 77 ? 8.817 -8.502 -7.775 1.00 91.38 77 ARG A CA 1
ATOM 615 C C . ARG A 1 77 ? 8.271 -8.811 -9.179 1.00 91.38 77 ARG A C 1
ATOM 617 O O . ARG A 1 77 ? 7.442 -8.052 -9.691 1.00 91.38 77 ARG A O 1
ATOM 624 N N . PRO A 1 78 ? 8.686 -9.929 -9.811 1.00 91.56 78 PRO A N 1
ATOM 625 C CA . PRO A 1 78 ? 8.230 -10.309 -11.151 1.00 91.56 78 PRO A CA 1
ATOM 626 C C . PRO A 1 78 ? 6.711 -10.476 -11.277 1.00 91.56 78 PRO A C 1
ATOM 628 O O . PRO A 1 78 ? 6.147 -10.167 -12.322 1.00 91.56 78 PRO A O 1
ATOM 631 N N . GLU A 1 79 ? 6.022 -10.898 -10.214 1.00 92.75 79 GLU A N 1
ATOM 632 C CA . GLU A 1 79 ? 4.566 -11.069 -10.226 1.00 92.75 79 GLU A CA 1
ATOM 633 C C . GLU A 1 79 ? 3.801 -9.763 -10.511 1.00 92.75 79 GLU A C 1
ATOM 635 O O . GLU A 1 79 ? 2.684 -9.792 -11.034 1.00 92.75 79 GLU A O 1
ATOM 640 N N . PHE A 1 80 ? 4.398 -8.606 -10.206 1.00 96.44 80 PHE A N 1
ATOM 641 C CA . PHE A 1 80 ? 3.804 -7.307 -10.513 1.00 96.44 80 PHE A CA 1
ATOM 642 C C . PHE A 1 80 ? 4.110 -6.834 -11.932 1.00 96.44 80 PHE A C 1
ATOM 644 O O . PHE A 1 80 ? 3.329 -6.054 -12.477 1.00 96.44 80 PHE A O 1
ATOM 651 N N . VAL A 1 81 ? 5.171 -7.348 -12.566 1.00 96.62 81 VAL A N 1
ATOM 652 C CA . VAL A 1 81 ? 5.391 -7.175 -14.011 1.00 96.62 81 VAL A CA 1
ATOM 653 C C . VAL A 1 81 ? 4.247 -7.842 -14.771 1.00 96.62 81 VAL A C 1
ATOM 655 O O . VAL A 1 81 ? 3.615 -7.202 -15.609 1.00 96.62 81 VAL A O 1
ATOM 658 N N . ASP A 1 82 ? 3.916 -9.090 -14.428 1.00 95.56 82 ASP A N 1
ATOM 659 C CA . ASP A 1 82 ? 2.815 -9.825 -15.062 1.00 95.56 82 ASP A CA 1
ATOM 660 C C . ASP A 1 82 ? 1.474 -9.097 -14.886 1.00 95.56 82 ASP A C 1
ATOM 662 O O . ASP A 1 82 ? 0.682 -8.980 -15.825 1.00 95.56 82 ASP A O 1
ATOM 666 N N . LEU A 1 83 ? 1.225 -8.553 -13.689 1.00 96.81 83 LEU A N 1
ATOM 667 C CA . LEU A 1 83 ? 0.024 -7.769 -13.405 1.00 96.81 83 LEU A CA 1
ATOM 668 C C . LEU A 1 83 ? -0.054 -6.490 -14.252 1.00 96.81 83 LEU A C 1
ATOM 670 O O . LEU A 1 83 ? -1.108 -6.207 -14.826 1.00 96.81 83 LEU A O 1
ATOM 674 N N . ALA A 1 84 ? 1.051 -5.744 -14.355 1.00 97.56 84 ALA A N 1
ATOM 675 C CA . ALA A 1 84 ? 1.139 -4.548 -15.189 1.00 97.56 84 ALA A CA 1
ATOM 676 C C . ALA A 1 84 ? 0.870 -4.879 -16.664 1.00 97.56 84 ALA A C 1
ATOM 678 O O . ALA A 1 84 ? 0.085 -4.198 -17.325 1.00 97.56 84 ALA A O 1
ATOM 679 N N . MET A 1 85 ? 1.462 -5.965 -17.169 1.00 97.06 85 MET A N 1
ATOM 680 C CA . MET A 1 85 ? 1.293 -6.396 -18.557 1.00 97.06 85 MET A CA 1
ATOM 681 C C . MET A 1 85 ? -0.153 -6.787 -18.875 1.00 97.06 85 MET A C 1
ATOM 683 O O . MET A 1 85 ? -0.667 -6.390 -19.918 1.00 97.06 85 MET A O 1
ATOM 687 N N . LEU A 1 86 ? -0.857 -7.463 -17.961 1.00 96.44 86 LEU A N 1
ATOM 688 C CA . LEU A 1 86 ? -2.282 -7.778 -18.130 1.00 96.44 86 LEU A CA 1
ATOM 689 C C . LEU A 1 86 ? -3.158 -6.519 -18.259 1.00 96.44 86 LEU A C 1
ATOM 691 O O . LEU A 1 86 ? -4.106 -6.497 -19.050 1.00 96.44 86 LEU A O 1
ATOM 695 N N . LEU A 1 87 ? -2.859 -5.468 -17.490 1.00 97.31 87 LEU A N 1
ATOM 696 C CA . LEU A 1 87 ? -3.561 -4.185 -17.597 1.00 97.31 87 LEU A CA 1
ATOM 697 C C . LEU A 1 87 ? -3.229 -3.471 -18.912 1.00 97.31 87 LEU A C 1
ATOM 699 O O . LEU A 1 87 ? -4.141 -2.986 -19.585 1.00 97.31 87 LEU A O 1
ATOM 703 N N . CYS A 1 88 ? -1.956 -3.470 -19.316 1.00 97.94 88 CYS A N 1
ATOM 704 C CA . CYS A 1 88 ? -1.514 -2.931 -20.602 1.00 97.94 88 CYS A CA 1
ATOM 705 C C . CYS A 1 88 ? -2.212 -3.611 -21.781 1.00 97.94 88 CYS A C 1
ATOM 707 O O . CYS A 1 88 ? -2.734 -2.923 -22.654 1.00 97.94 88 CYS A O 1
ATOM 709 N N . GLU A 1 89 ? -2.287 -4.944 -21.793 1.00 96.62 89 GLU A N 1
ATOM 710 C CA . GLU A 1 89 ? -2.996 -5.705 -22.827 1.00 96.62 89 GLU A CA 1
ATOM 711 C C . GLU A 1 89 ? -4.475 -5.320 -22.892 1.00 96.62 89 GLU A C 1
ATOM 713 O O . GLU A 1 89 ? -5.012 -5.046 -23.970 1.00 96.62 89 GLU A O 1
ATOM 718 N N . ARG A 1 90 ? -5.136 -5.235 -21.730 1.00 95.12 90 ARG A N 1
ATOM 719 C CA . ARG A 1 90 ? -6.546 -4.846 -21.647 1.00 95.12 90 ARG A CA 1
ATOM 720 C C . ARG A 1 90 ? -6.787 -3.442 -22.204 1.00 95.12 90 ARG A C 1
ATOM 722 O O . ARG A 1 90 ? -7.770 -3.235 -22.917 1.00 95.12 90 ARG A O 1
ATOM 729 N N . GLN A 1 91 ? -5.916 -2.493 -21.869 1.00 95.56 91 GLN A N 1
ATOM 730 C CA . GLN A 1 91 ? -6.032 -1.095 -22.290 1.00 95.56 91 GLN A CA 1
ATOM 731 C C . GLN A 1 91 ? -5.342 -0.806 -23.635 1.00 95.56 91 GLN A C 1
ATOM 733 O O . GLN A 1 91 ? -5.387 0.323 -24.117 1.00 95.56 91 GLN A O 1
ATOM 738 N N . LYS A 1 92 ? -4.779 -1.833 -24.290 1.00 96.75 92 LYS A N 1
ATOM 739 C CA . LYS A 1 92 ? -4.095 -1.757 -25.593 1.00 96.75 92 LYS A CA 1
ATOM 740 C C . LYS A 1 92 ? -2.884 -0.811 -25.594 1.00 96.75 92 LYS A C 1
ATOM 742 O O . LYS A 1 92 ? -2.635 -0.103 -26.570 1.00 96.75 92 LYS A O 1
ATOM 747 N N . ILE A 1 93 ? -2.125 -0.813 -24.500 1.00 97.69 93 ILE A N 1
ATOM 748 C CA . ILE A 1 93 ? -0.872 -0.068 -24.347 1.00 97.69 93 ILE A CA 1
ATOM 749 C C . ILE A 1 93 ? 0.255 -0.866 -25.013 1.00 97.69 93 ILE A C 1
ATOM 751 O O . ILE A 1 93 ? 0.589 -1.963 -24.575 1.00 97.69 93 ILE A O 1
ATOM 755 N N . ASN A 1 94 ? 0.856 -0.311 -26.070 1.00 92.75 94 ASN A N 1
ATOM 756 C CA . ASN A 1 94 ? 1.862 -1.017 -26.881 1.00 92.75 94 ASN A CA 1
ATOM 757 C C . ASN A 1 94 ? 3.315 -0.771 -26.443 1.00 92.75 94 ASN A C 1
ATOM 759 O O . ASN A 1 94 ? 4.205 -1.516 -26.841 1.00 92.75 94 ASN A O 1
ATOM 763 N N . ALA A 1 95 ? 3.567 0.280 -25.663 1.00 94.81 95 ALA A N 1
ATOM 764 C CA . ALA A 1 95 ? 4.905 0.673 -25.223 1.00 94.81 95 ALA A CA 1
ATOM 765 C C . ALA A 1 95 ? 4.890 1.004 -23.723 1.00 94.81 95 ALA A C 1
ATOM 767 O O . ALA A 1 95 ? 4.953 2.178 -23.362 1.00 94.81 95 ALA A O 1
ATOM 768 N N . PRO A 1 96 ? 4.725 -0.002 -22.846 1.00 95.19 96 PRO A N 1
ATOM 769 C CA . PRO A 1 96 ? 4.696 0.232 -21.411 1.00 95.19 96 PRO A CA 1
ATOM 770 C C . PRO A 1 96 ? 6.071 0.663 -20.891 1.00 95.19 96 PRO A C 1
ATOM 772 O O . PRO A 1 96 ? 7.100 0.089 -21.248 1.00 95.19 96 PRO A O 1
ATOM 775 N N . SER A 1 97 ? 6.076 1.653 -20.005 1.00 96.69 97 SER A N 1
ATOM 776 C CA . SER A 1 97 ? 7.245 2.097 -19.246 1.00 96.69 97 SER A CA 1
ATOM 777 C C . SER A 1 97 ? 6.811 2.584 -17.873 1.00 96.69 97 SER A C 1
ATOM 779 O O . SER A 1 97 ? 5.705 3.100 -17.736 1.00 96.69 97 SER A O 1
ATOM 781 N N . ILE A 1 98 ? 7.690 2.457 -16.882 1.00 97.62 98 ILE A N 1
ATOM 782 C CA . ILE A 1 98 ? 7.452 3.003 -15.544 1.00 97.62 98 ILE A CA 1
ATOM 783 C C . ILE A 1 98 ? 7.847 4.495 -15.453 1.00 97.62 98 ILE A C 1
ATOM 785 O O . ILE A 1 98 ? 8.729 4.928 -16.200 1.00 97.62 98 ILE A O 1
ATOM 789 N N . PRO A 1 99 ? 7.251 5.263 -14.527 1.00 98.44 99 PRO A N 1
ATOM 790 C CA . PRO A 1 99 ? 6.085 4.869 -13.745 1.00 98.44 99 PRO A CA 1
ATOM 791 C C . PRO A 1 99 ? 4.856 4.685 -14.644 1.00 98.44 99 PRO A C 1
ATOM 793 O O . PRO A 1 99 ? 4.703 5.355 -15.666 1.00 98.44 99 PRO A O 1
ATOM 796 N N . LEU A 1 100 ? 4.046 3.687 -14.311 1.00 98.69 100 LEU A N 1
ATOM 797 C CA . LEU A 1 100 ? 2.867 3.301 -15.075 1.00 98.69 100 LEU A CA 1
ATOM 798 C C . LEU A 1 100 ? 1.661 3.356 -14.147 1.00 98.69 100 LEU A C 1
ATOM 800 O O . LEU A 1 100 ? 1.568 2.564 -13.206 1.00 98.69 100 LEU A O 1
ATOM 804 N N . THR A 1 101 ? 0.744 4.268 -14.441 1.00 98.69 101 THR A N 1
ATOM 805 C CA . THR A 1 101 ? -0.391 4.571 -13.574 1.00 98.69 101 THR A CA 1
ATOM 806 C C . THR A 1 101 ? -1.694 4.165 -14.232 1.00 98.69 101 THR A C 1
ATOM 808 O O . THR A 1 101 ? -1.904 4.434 -15.413 1.00 98.69 101 THR A O 1
ATOM 811 N N . PHE A 1 102 ? -2.583 3.529 -13.472 1.00 98.50 102 PHE A N 1
ATOM 812 C CA . PHE A 1 102 ? -3.928 3.174 -13.918 1.00 98.50 102 PHE A CA 1
ATOM 813 C C . PHE A 1 102 ? -4.979 3.723 -12.966 1.00 98.50 102 PHE A C 1
ATOM 815 O O . PHE A 1 102 ? -4.843 3.638 -11.747 1.00 98.50 102 PHE A O 1
ATOM 822 N N . LEU A 1 103 ? -6.069 4.218 -13.541 1.00 97.44 103 LEU A N 1
ATOM 823 C CA . LEU A 1 103 ? -7.241 4.668 -12.809 1.00 97.44 103 LEU A CA 1
ATOM 824 C C . LEU A 1 103 ? -8.484 4.372 -13.654 1.00 97.44 103 LEU A C 1
ATOM 826 O O . LEU A 1 103 ? -8.775 5.026 -14.657 1.00 97.44 103 LEU A O 1
ATOM 830 N N . GLY A 1 104 ? -9.195 3.311 -13.280 1.00 94.44 104 GLY A N 1
ATOM 831 C CA . GLY A 1 104 ? -10.253 2.737 -14.106 1.00 94.44 104 GLY A CA 1
ATOM 832 C C . GLY A 1 104 ? -9.763 2.254 -15.468 1.00 94.44 104 GLY A C 1
ATOM 833 O O . GLY A 1 104 ? -8.848 1.439 -15.550 1.00 94.44 104 GLY A O 1
ATOM 834 N N . ASN A 1 105 ? -10.399 2.729 -16.541 1.00 94.38 105 ASN A N 1
ATOM 835 C CA . ASN A 1 105 ? -10.011 2.406 -17.922 1.00 94.38 105 ASN A CA 1
ATOM 836 C C . ASN A 1 105 ? -9.032 3.428 -18.524 1.00 94.38 105 ASN A C 1
ATOM 838 O O . ASN A 1 105 ? -8.788 3.396 -19.728 1.00 94.38 105 ASN A O 1
ATOM 842 N N . TRP A 1 106 ? -8.529 4.353 -17.707 1.00 97.31 106 TRP A N 1
ATOM 843 C CA . TRP A 1 106 ? -7.523 5.329 -18.092 1.00 97.31 106 TRP A CA 1
ATOM 844 C C . TRP A 1 106 ? -6.154 4.928 -17.535 1.00 97.31 106 TRP A C 1
ATOM 846 O O . TRP A 1 106 ? -6.061 4.282 -16.484 1.00 97.31 106 TRP A O 1
ATOM 856 N N . SER A 1 107 ? -5.099 5.339 -18.237 1.00 97.88 107 SER A N 1
ATOM 857 C CA . SER A 1 107 ? -3.712 5.093 -17.855 1.00 97.88 107 SER A CA 1
ATOM 858 C C . SER A 1 107 ? -2.792 6.250 -18.230 1.00 97.88 107 SER A C 1
ATOM 860 O O . SER A 1 107 ? -3.010 6.894 -19.260 1.00 97.88 107 SER A O 1
ATOM 862 N N . LEU A 1 108 ? -1.700 6.404 -17.484 1.00 98.25 108 LEU A N 1
ATOM 863 C CA . LEU A 1 108 ? -0.556 7.243 -17.833 1.00 98.25 108 LEU A CA 1
ATOM 864 C C . LEU A 1 108 ? 0.709 6.385 -17.918 1.00 98.25 108 LEU A C 1
ATOM 866 O O . LEU A 1 108 ? 0.989 5.592 -17.022 1.00 98.25 108 LEU A O 1
ATOM 870 N N . VAL A 1 109 ? 1.468 6.555 -19.000 1.00 98.00 109 VAL A N 1
ATOM 871 C CA . VAL A 1 109 ? 2.741 5.865 -19.232 1.00 98.00 109 VAL A CA 1
ATOM 872 C C . VAL A 1 109 ? 3.867 6.885 -19.148 1.00 98.00 109 VAL A C 1
ATOM 874 O O . VAL A 1 109 ? 3.978 7.738 -20.027 1.00 98.00 109 VAL A O 1
ATOM 877 N N . GLY A 1 110 ? 4.706 6.766 -18.122 1.00 94.56 110 GLY A N 1
ATOM 878 C CA . GLY A 1 110 ? 5.798 7.692 -17.856 1.00 94.56 110 GLY A CA 1
ATOM 879 C C . GLY A 1 110 ? 5.298 9.033 -17.320 1.00 94.56 110 GLY A C 1
ATOM 880 O O . GLY A 1 110 ? 4.662 9.816 -18.025 1.00 94.56 110 GLY A O 1
ATOM 881 N N . PHE A 1 111 ? 5.640 9.333 -16.074 1.00 95.69 111 PHE A N 1
ATOM 882 C CA . PHE A 1 111 ? 5.411 10.647 -15.492 1.00 95.69 111 PHE A CA 1
ATOM 883 C C . PHE A 1 111 ? 6.511 11.609 -15.928 1.00 95.69 111 PHE A C 1
ATOM 885 O O . PHE A 1 111 ? 7.696 11.299 -15.809 1.00 95.69 111 PHE A O 1
ATOM 892 N N . GLN A 1 112 ? 6.119 12.761 -16.468 1.00 88.19 112 GLN A N 1
ATOM 893 C CA . GLN A 1 112 ? 7.069 13.768 -16.945 1.00 88.19 112 GLN A CA 1
ATOM 894 C C . GLN A 1 112 ? 7.315 14.861 -15.910 1.00 88.19 112 GLN A C 1
ATOM 896 O O . GLN A 1 112 ? 8.462 15.130 -15.584 1.00 88.19 112 GLN A O 1
ATOM 901 N N . GLN A 1 113 ? 6.239 15.511 -15.462 1.00 89.62 113 GLN A N 1
ATOM 902 C CA . GLN A 1 113 ? 6.251 16.593 -14.479 1.00 89.62 113 GLN A CA 1
ATOM 903 C C . GLN A 1 113 ? 4.829 16.852 -13.963 1.00 89.62 113 GLN A C 1
ATOM 905 O O . GLN A 1 113 ? 3.838 16.485 -14.613 1.00 89.62 113 GLN A O 1
ATOM 910 N N . ARG A 1 114 ? 4.720 17.557 -12.835 1.00 89.94 114 ARG A N 1
ATOM 911 C CA . ARG A 1 114 ? 3.447 17.889 -12.168 1.00 89.94 114 ARG A CA 1
ATOM 912 C C . ARG A 1 114 ? 2.441 18.608 -13.074 1.00 89.94 114 ARG A C 1
ATOM 914 O O . ARG A 1 114 ? 1.265 18.263 -13.078 1.00 89.94 114 ARG A O 1
ATOM 921 N N . GLU A 1 115 ? 2.884 19.555 -13.897 1.00 87.62 115 GLU A N 1
ATOM 922 C CA . GLU A 1 115 ? 1.995 20.397 -14.716 1.00 87.62 115 GLU A CA 1
ATOM 923 C C . GLU A 1 115 ? 1.397 19.661 -15.922 1.00 87.62 115 GLU A C 1
ATOM 925 O O . GLU A 1 115 ? 0.484 20.175 -16.567 1.00 87.62 115 GLU A O 1
ATOM 930 N N . THR A 1 116 ? 1.923 18.480 -16.258 1.00 93.31 116 THR A N 1
ATOM 931 C CA . THR A 1 116 ? 1.442 17.668 -17.384 1.00 93.31 116 THR A CA 1
ATOM 932 C C . THR A 1 116 ? 0.869 16.353 -16.876 1.00 93.31 116 THR A C 1
ATOM 934 O O . THR A 1 116 ? -0.347 16.233 -16.764 1.00 93.31 116 THR A O 1
ATOM 937 N N . GLY A 1 117 ? 1.727 15.402 -16.501 1.00 94.00 117 GLY A N 1
ATOM 938 C CA . GLY A 1 117 ? 1.324 14.099 -15.974 1.00 94.00 117 GLY A CA 1
ATOM 939 C C . GLY A 1 117 ? 0.467 14.233 -14.719 1.00 94.00 117 GLY A C 1
ATOM 940 O O . GLY A 1 117 ? -0.600 13.629 -14.639 1.00 94.00 117 GLY A O 1
ATOM 941 N N . GLY A 1 118 ? 0.872 15.102 -13.787 1.00 95.75 118 GLY A N 1
ATOM 942 C CA . GLY A 1 118 ? 0.097 15.358 -12.571 1.00 95.75 118 GLY A CA 1
ATOM 943 C C . GLY A 1 118 ? -1.299 15.909 -12.872 1.00 95.75 118 GLY A C 1
ATOM 944 O O . GLY A 1 118 ? -2.295 15.360 -12.404 1.00 95.75 118 GLY A O 1
ATOM 945 N N . ALA A 1 119 ? -1.396 16.915 -13.744 1.00 93.44 119 ALA A N 1
ATOM 946 C CA . ALA A 1 119 ? -2.679 17.473 -14.177 1.00 93.44 119 ALA A CA 1
ATOM 947 C C . ALA A 1 119 ? -3.591 16.428 -14.853 1.00 93.44 119 ALA A C 1
ATOM 949 O O . ALA A 1 119 ? -4.803 16.439 -14.644 1.00 93.44 119 ALA A O 1
ATOM 950 N N . GLN A 1 120 ? -3.024 15.503 -15.636 1.00 98.19 120 GLN A N 1
ATOM 951 C CA . GLN A 1 120 ? -3.787 14.415 -16.255 1.00 98.19 120 GLN A CA 1
ATOM 952 C C . GLN A 1 120 ? -4.335 13.424 -15.216 1.00 98.19 120 GLN A C 1
ATOM 954 O O . GLN A 1 120 ? -5.492 13.014 -15.320 1.00 98.19 120 GLN A O 1
ATOM 959 N N . ILE A 1 121 ? -3.530 13.059 -14.213 1.00 98.38 121 ILE A N 1
ATOM 960 C CA . ILE A 1 121 ? -3.958 12.179 -13.117 1.00 98.38 121 ILE A CA 1
ATOM 961 C C . ILE A 1 121 ? -5.053 12.855 -12.289 1.00 98.38 121 ILE A C 1
ATOM 963 O O . ILE A 1 121 ? -6.083 12.237 -12.025 1.00 98.38 121 ILE A O 1
ATOM 967 N N . GLU A 1 122 ? -4.858 14.116 -11.895 1.00 97.69 122 GLU A N 1
ATOM 968 C CA . GLU A 1 122 ? -5.838 14.855 -11.095 1.00 97.69 122 GLU A CA 1
ATOM 969 C C . GLU A 1 122 ? -7.178 14.991 -11.827 1.00 97.69 122 GLU A C 1
ATOM 971 O O . GLU A 1 122 ? -8.233 14.755 -11.232 1.00 97.69 122 GLU A O 1
ATOM 976 N N . GLU A 1 123 ? -7.159 15.307 -13.124 1.00 97.19 123 GLU A N 1
ATOM 977 C CA . GLU A 1 123 ? -8.386 15.378 -13.918 1.00 97.19 123 GLU A CA 1
ATOM 978 C C . GLU A 1 123 ? -9.101 14.023 -13.963 1.00 97.19 123 GLU A C 1
ATOM 980 O O . GLU A 1 123 ? -10.311 13.950 -13.738 1.00 97.19 123 GLU A O 1
ATOM 985 N N . GLN A 1 124 ? -8.366 12.925 -14.161 1.00 98.12 124 GLN A N 1
ATOM 986 C CA . GLN A 1 124 ? -8.968 11.594 -14.147 1.00 98.12 124 GLN A CA 1
ATOM 987 C C . GLN A 1 124 ? -9.523 11.221 -12.762 1.00 98.12 124 GLN A C 1
ATOM 989 O O . GLN A 1 124 ? -10.602 10.630 -12.677 1.00 98.12 124 GLN A O 1
ATOM 994 N N . VAL A 1 125 ? -8.843 11.597 -11.673 1.00 97.06 125 VAL A N 1
ATOM 995 C CA . VAL A 1 125 ? -9.359 11.451 -10.301 1.00 97.06 125 VAL A CA 1
ATOM 996 C C . VAL A 1 125 ? -10.681 12.193 -10.149 1.00 97.06 125 VAL A C 1
ATOM 998 O O . VAL A 1 125 ? -11.663 11.602 -9.699 1.00 97.06 125 VAL A O 1
ATOM 1001 N N . ARG A 1 126 ? -10.755 13.454 -10.584 1.00 96.19 126 ARG A N 1
ATOM 1002 C CA . ARG A 1 126 ? -11.992 14.245 -10.531 1.00 96.19 126 ARG A CA 1
ATOM 1003 C C . ARG A 1 126 ? -13.121 13.595 -11.328 1.00 96.19 126 ARG A C 1
ATOM 1005 O O . ARG A 1 126 ? -14.240 13.519 -10.821 1.00 96.19 126 ARG A O 1
ATOM 1012 N N . LEU A 1 127 ? -12.837 13.088 -12.528 1.00 95.19 127 LEU A N 1
ATOM 1013 C CA . LEU A 1 127 ? -13.815 12.363 -13.344 1.00 95.19 127 LEU A CA 1
ATOM 1014 C C . LEU A 1 127 ? -14.326 11.109 -12.626 1.00 95.19 127 LEU A C 1
ATOM 1016 O O . LEU A 1 127 ? -15.538 10.913 -12.526 1.00 95.19 127 LEU A O 1
ATOM 1020 N N . CYS A 1 128 ? -13.427 10.301 -12.061 1.00 95.19 128 CYS A N 1
ATOM 1021 C CA . CYS A 1 128 ? -13.795 9.101 -11.314 1.00 95.19 128 CYS A CA 1
ATOM 1022 C C . CYS A 1 128 ? -14.622 9.405 -10.065 1.00 95.19 128 CYS A C 1
ATOM 1024 O O . CYS A 1 128 ? -15.563 8.678 -9.763 1.00 95.19 128 CYS A O 1
ATOM 1026 N N . LEU A 1 129 ? -14.309 10.483 -9.349 1.00 92.00 129 LEU A N 1
ATOM 1027 C CA . LEU A 1 129 ? -15.071 10.896 -8.172 1.00 92.00 129 LEU A CA 1
ATOM 1028 C C . LEU A 1 129 ? -16.484 11.377 -8.520 1.00 92.00 129 LEU A C 1
ATOM 1030 O O . LEU A 1 129 ? -17.400 11.209 -7.721 1.00 92.00 129 LEU A O 1
ATOM 1034 N N . GLN A 1 130 ? -16.672 11.975 -9.698 1.00 90.44 130 GLN A N 1
ATOM 1035 C CA . GLN A 1 130 ? -17.973 12.485 -10.137 1.00 90.44 130 GLN A CA 1
ATOM 1036 C C . GLN A 1 130 ? -18.853 11.414 -10.783 1.00 90.44 130 GLN A C 1
ATOM 1038 O O . GLN A 1 130 ? -20.069 11.432 -10.609 1.00 90.44 130 GLN A O 1
ATOM 1043 N N . GLN A 1 131 ? -18.252 10.522 -11.568 1.00 92.19 131 GLN A N 1
ATOM 1044 C CA . GLN A 1 131 ? -18.975 9.592 -12.442 1.00 92.19 131 GLN A CA 1
ATOM 1045 C C . GLN A 1 131 ? -18.870 8.134 -11.981 1.00 92.19 131 GLN A C 1
ATOM 1047 O O . GLN A 1 131 ? -19.599 7.278 -12.480 1.00 92.19 131 GLN A O 1
ATOM 1052 N N . GLY A 1 132 ? -17.988 7.853 -11.019 1.00 90.31 132 GLY A N 1
ATOM 1053 C CA . GLY A 1 132 ? -17.568 6.506 -10.663 1.00 90.31 132 GLY A CA 1
ATOM 1054 C C . GLY A 1 132 ? -16.540 5.956 -11.653 1.00 90.31 132 GLY A C 1
ATOM 1055 O O . GLY A 1 132 ? -16.578 6.235 -12.852 1.00 90.31 132 GLY A O 1
ATOM 1056 N N . CYS A 1 133 ? -15.625 5.130 -11.153 1.00 89.75 133 CYS A N 1
ATOM 1057 C CA . CYS A 1 133 ? -14.697 4.367 -11.980 1.00 89.75 133 CYS A CA 1
ATOM 1058 C C . CYS A 1 133 ? -14.736 2.895 -11.594 1.00 89.75 133 CYS A C 1
ATOM 1060 O O . CYS A 1 133 ? -14.844 2.543 -10.423 1.00 89.75 133 CYS A O 1
ATOM 1062 N N . GLN A 1 134 ? -14.637 2.026 -12.598 1.00 90.50 134 GLN A N 1
ATOM 1063 C CA . GLN A 1 134 ? -14.431 0.603 -12.361 1.00 90.50 134 GLN A CA 1
ATOM 1064 C C . GLN A 1 134 ? -13.035 0.388 -11.759 1.00 90.50 134 GLN A C 1
ATOM 1066 O O . GLN A 1 134 ? -12.089 1.037 -12.185 1.00 90.50 134 GLN A O 1
ATOM 1071 N N . ASP A 1 135 ? -12.875 -0.544 -10.823 1.00 94.06 135 ASP A N 1
ATOM 1072 C CA . ASP A 1 135 ? -11.548 -1.006 -10.395 1.00 94.06 135 ASP A CA 1
ATOM 1073 C C . ASP A 1 135 ? -10.807 -1.637 -11.598 1.00 94.06 135 ASP A C 1
ATOM 1075 O O . ASP A 1 135 ? -11.298 -2.584 -12.228 1.00 94.06 135 ASP A O 1
ATOM 1079 N N . ALA A 1 136 ? -9.620 -1.107 -11.918 1.00 95.00 136 ALA A N 1
ATOM 1080 C CA . ALA A 1 136 ? -8.802 -1.543 -13.050 1.00 95.00 136 ALA A CA 1
ATOM 1081 C C . ALA A 1 136 ? -8.407 -3.031 -12.963 1.00 95.00 136 ALA A C 1
ATOM 1083 O O . ALA A 1 136 ? -8.409 -3.734 -13.977 1.00 95.00 136 ALA A O 1
ATOM 1084 N N . LEU A 1 137 ? -8.127 -3.543 -11.760 1.00 94.94 137 LEU A N 1
ATOM 1085 C CA . LEU A 1 137 ? -7.819 -4.953 -11.534 1.00 94.94 137 LEU A CA 1
ATOM 1086 C C . LEU A 1 137 ? -9.058 -5.837 -11.650 1.00 94.94 137 LEU A C 1
ATOM 1088 O O . LEU A 1 137 ? -8.975 -6.907 -12.253 1.00 94.94 137 LEU A O 1
ATOM 1092 N N . LEU A 1 138 ? -10.218 -5.414 -11.134 1.00 91.44 138 LEU A N 1
ATOM 1093 C CA . LEU A 1 138 ? -11.460 -6.187 -11.308 1.00 91.44 138 LEU A CA 1
ATOM 1094 C C . LEU A 1 138 ? -11.851 -6.316 -12.776 1.00 91.44 138 LEU A C 1
ATOM 1096 O O . LEU A 1 138 ? -12.428 -7.328 -13.183 1.00 91.44 138 LEU A O 1
ATOM 1100 N N . ALA A 1 139 ? -11.491 -5.323 -13.583 1.00 90.06 139 ALA A N 1
ATOM 1101 C CA . ALA A 1 139 ? -11.697 -5.354 -15.015 1.00 90.06 139 ALA A CA 1
ATOM 1102 C C . ALA A 1 139 ? -11.000 -6.577 -15.659 1.00 90.06 139 ALA A C 1
ATOM 1104 O O . ALA A 1 139 ? -11.542 -7.158 -16.600 1.00 90.06 139 ALA A O 1
ATOM 1105 N N . LEU A 1 140 ? -9.871 -7.057 -15.119 1.00 92.12 140 LEU A N 1
ATOM 1106 C CA . LEU A 1 140 ? -9.179 -8.260 -15.605 1.00 92.12 140 LEU A CA 1
ATOM 1107 C C . LEU A 1 140 ? -10.008 -9.552 -15.460 1.00 92.12 140 LEU A C 1
ATOM 1109 O O . LEU A 1 140 ? -9.691 -10.542 -16.115 1.00 92.12 140 LEU A O 1
ATOM 1113 N N . GLY A 1 141 ? -11.083 -9.566 -14.667 1.00 89.25 141 GLY A N 1
ATOM 1114 C CA . GLY A 1 141 ? -11.909 -10.749 -14.407 1.00 89.25 141 GLY A CA 1
ATOM 1115 C C . GLY A 1 141 ? -11.391 -11.607 -13.241 1.00 89.25 141 GLY A C 1
ATOM 1116 O O . GLY A 1 141 ? -10.447 -11.216 -12.553 1.00 89.25 141 GLY A O 1
ATOM 1117 N N . PRO A 1 142 ? -11.994 -12.786 -12.985 1.00 87.12 142 PRO A N 1
ATOM 1118 C CA . PRO A 1 142 ? -11.700 -13.590 -11.798 1.00 87.12 142 PRO A CA 1
ATOM 1119 C C . PRO A 1 142 ? -10.319 -14.251 -11.908 1.00 87.12 142 PRO A C 1
ATOM 1121 O O . PRO A 1 142 ? -10.169 -15.333 -12.472 1.00 87.12 142 PRO A O 1
ATOM 1124 N N . ARG A 1 143 ? -9.293 -13.580 -11.379 1.00 91.50 143 ARG A N 1
ATOM 1125 C CA . ARG A 1 143 ? -7.916 -14.083 -11.272 1.00 91.50 143 ARG A CA 1
ATOM 1126 C C . ARG A 1 143 ? -7.539 -14.198 -9.810 1.00 91.50 143 ARG A C 1
ATOM 1128 O O . ARG A 1 143 ? -7.815 -13.287 -9.034 1.00 91.50 143 ARG A O 1
ATOM 1135 N N . GLN A 1 144 ? -6.853 -15.279 -9.447 1.00 90.25 144 GLN A N 1
ATOM 1136 C CA . GLN A 1 144 ? -6.437 -15.486 -8.062 1.00 90.25 144 GLN A CA 1
ATOM 1137 C C . GLN A 1 144 ? -5.515 -14.364 -7.565 1.00 90.25 144 GLN A C 1
ATOM 1139 O O . GLN A 1 144 ? -5.669 -13.917 -6.435 1.00 90.25 144 GLN A O 1
ATOM 1144 N N . SER A 1 145 ? -4.617 -13.855 -8.414 1.00 88.81 145 SER A N 1
ATOM 1145 C CA . SER A 1 145 ? -3.748 -12.718 -8.080 1.00 88.81 145 SER A CA 1
ATOM 1146 C C . SER A 1 145 ? -4.545 -11.456 -7.730 1.00 88.81 145 SER A C 1
ATOM 1148 O O . SER A 1 145 ? -4.280 -10.828 -6.710 1.00 88.81 145 SER A O 1
ATOM 1150 N N . VAL A 1 146 ? -5.578 -11.130 -8.513 1.00 93.06 146 VAL A N 1
ATOM 1151 C CA . VAL A 1 146 ? -6.476 -9.990 -8.254 1.00 93.06 146 VAL A CA 1
ATOM 1152 C C . VAL A 1 146 ? -7.268 -10.186 -6.959 1.00 93.06 146 VAL A C 1
ATOM 1154 O O . VAL A 1 146 ? -7.383 -9.258 -6.161 1.00 93.06 146 VAL A O 1
ATOM 1157 N N . LEU A 1 147 ? -7.791 -11.395 -6.723 1.00 91.25 147 LEU A N 1
ATOM 1158 C CA . LEU A 1 147 ? -8.512 -11.721 -5.488 1.00 91.25 147 LEU A CA 1
ATOM 1159 C C . LEU A 1 147 ? -7.610 -11.599 -4.254 1.00 91.25 147 LEU A C 1
ATOM 1161 O O . LEU A 1 147 ? -8.047 -11.065 -3.239 1.00 91.25 147 LEU A O 1
ATOM 1165 N N . ASN A 1 148 ? -6.358 -12.050 -4.350 1.00 91.81 148 ASN A N 1
ATOM 1166 C CA . ASN A 1 148 ? -5.385 -11.940 -3.268 1.00 91.81 148 ASN A CA 1
ATOM 1167 C C . ASN A 1 148 ? -5.079 -10.473 -2.951 1.00 91.81 148 ASN A C 1
ATOM 1169 O O . ASN A 1 148 ? -5.245 -10.076 -1.805 1.00 91.81 148 ASN A O 1
ATOM 1173 N N . ILE A 1 149 ? -4.749 -9.656 -3.960 1.00 94.38 149 ILE A N 1
ATOM 1174 C CA . ILE A 1 149 ? -4.473 -8.218 -3.777 1.00 94.38 149 ILE A CA 1
ATOM 1175 C C . ILE A 1 149 ? -5.668 -7.515 -3.133 1.00 94.38 149 ILE A C 1
ATOM 1177 O O . ILE A 1 149 ? -5.505 -6.738 -2.197 1.00 94.38 149 ILE A O 1
ATOM 1181 N N . ARG A 1 150 ? -6.889 -7.807 -3.591 1.00 92.56 150 ARG A N 1
ATOM 1182 C CA . ARG A 1 150 ? -8.102 -7.211 -3.020 1.00 92.56 150 ARG A CA 1
ATOM 1183 C C . ARG A 1 150 ? -8.334 -7.650 -1.573 1.00 92.56 150 ARG A C 1
ATOM 1185 O O . ARG A 1 150 ? -8.687 -6.823 -0.741 1.00 92.56 150 ARG A O 1
ATOM 1192 N N . ASN A 1 151 ? -8.130 -8.928 -1.261 1.00 89.75 151 ASN A N 1
ATOM 1193 C CA . ASN A 1 151 ? -8.251 -9.424 0.109 1.00 89.75 151 ASN A CA 1
ATOM 1194 C C . ASN A 1 151 ? -7.190 -8.809 1.026 1.00 89.75 151 ASN A C 1
ATOM 1196 O O . ASN A 1 151 ? -7.509 -8.415 2.141 1.00 89.75 151 ASN A O 1
ATOM 1200 N N . GLU A 1 152 ? -5.952 -8.692 0.555 1.00 91.44 152 GLU A N 1
ATOM 1201 C CA . GLU A 1 152 ? -4.863 -8.038 1.276 1.00 91.44 152 GLU A CA 1
ATOM 1202 C C . GLU A 1 152 ? -5.144 -6.548 1.511 1.00 91.44 152 GLU A C 1
ATOM 1204 O O . GLU A 1 152 ? -4.912 -6.072 2.619 1.00 91.44 152 GLU A O 1
ATOM 1209 N N . ALA A 1 153 ? -5.703 -5.836 0.524 1.00 90.19 153 ALA A N 1
ATOM 1210 C CA . ALA A 1 153 ? -6.143 -4.446 0.666 1.00 90.19 153 ALA A CA 1
ATOM 1211 C C . ALA A 1 153 ? -7.231 -4.310 1.742 1.00 90.19 153 ALA A C 1
ATOM 1213 O O . ALA A 1 153 ? -7.078 -3.536 2.683 1.00 90.19 153 ALA A O 1
ATOM 1214 N N . ASN A 1 154 ? -8.284 -5.133 1.655 1.00 86.75 154 ASN A N 1
ATOM 1215 C CA . ASN A 1 154 ? -9.399 -5.135 2.608 1.00 86.75 154 ASN A CA 1
ATOM 1216 C C . ASN A 1 154 ? -8.948 -5.437 4.045 1.00 86.75 154 ASN A C 1
ATOM 1218 O O . ASN A 1 154 ? -9.515 -4.924 5.006 1.00 86.75 154 ASN A O 1
ATOM 1222 N N . LEU A 1 155 ? -7.948 -6.307 4.189 1.00 81.31 155 LEU A N 1
ATOM 1223 C CA . LEU A 1 155 ? -7.380 -6.696 5.476 1.00 81.31 155 LEU A CA 1
ATOM 1224 C C . LEU A 1 155 ? -6.237 -5.770 5.927 1.00 81.31 155 LEU A C 1
ATOM 1226 O O . LEU A 1 155 ? -5.683 -6.001 6.995 1.00 81.31 155 LEU A O 1
ATOM 1230 N N . HIS A 1 156 ? -5.888 -4.742 5.146 1.00 83.81 156 HIS A N 1
ATOM 1231 C CA . HIS A 1 156 ? -4.778 -3.814 5.402 1.00 83.81 156 HIS A CA 1
ATOM 1232 C C . HIS A 1 156 ? -3.409 -4.505 5.562 1.00 83.81 156 HIS A C 1
ATOM 1234 O O . HIS A 1 156 ? -2.562 -4.075 6.336 1.00 83.81 156 HIS A O 1
ATOM 1240 N N . ILE A 1 157 ? -3.167 -5.581 4.808 1.00 83.88 157 ILE A N 1
ATOM 1241 C CA . ILE A 1 157 ? -1.956 -6.416 4.896 1.00 83.88 157 ILE A CA 1
ATOM 1242 C C . ILE A 1 157 ? -1.304 -6.652 3.525 1.00 83.88 157 ILE A C 1
ATOM 1244 O O . ILE A 1 157 ? -1.104 -7.804 3.134 1.00 83.88 157 ILE A O 1
ATOM 1248 N N . PRO A 1 158 ? -0.900 -5.597 2.797 1.00 88.94 158 PRO A N 1
ATOM 1249 C CA . PRO A 1 158 ? -0.396 -5.738 1.433 1.00 88.94 158 PRO A CA 1
ATOM 1250 C C . PRO A 1 158 ? 0.897 -6.564 1.383 1.00 88.94 158 PRO A C 1
ATOM 1252 O O . PRO A 1 158 ? 1.880 -6.209 2.032 1.00 88.94 158 PRO A O 1
ATOM 1255 N N . ALA A 1 159 ? 0.924 -7.679 0.650 1.00 88.00 159 ALA A N 1
ATOM 1256 C CA . ALA A 1 159 ? 2.083 -8.566 0.591 1.00 88.00 159 ALA A CA 1
ATOM 1257 C C . ALA A 1 159 ? 3.082 -8.120 -0.491 1.00 88.00 159 ALA A C 1
ATOM 1259 O O . ALA A 1 159 ? 3.028 -8.557 -1.637 1.00 88.00 159 ALA A O 1
ATOM 1260 N N . GLY A 1 160 ? 4.037 -7.266 -0.112 1.00 86.81 160 GLY A N 1
ATOM 1261 C CA . GLY A 1 160 ? 5.106 -6.814 -1.013 1.00 86.81 160 GLY A CA 1
ATOM 1262 C C . GLY A 1 160 ? 4.744 -5.634 -1.916 1.00 86.81 160 GLY A C 1
ATOM 1263 O O . GLY A 1 160 ? 5.515 -5.317 -2.813 1.00 86.81 160 GLY A O 1
ATOM 1264 N N . TRP A 1 161 ? 3.611 -4.983 -1.667 1.00 95.00 161 TRP A N 1
ATOM 1265 C CA . TRP A 1 161 ? 3.157 -3.768 -2.344 1.00 95.00 161 TRP A CA 1
ATOM 1266 C C . TRP A 1 161 ? 2.730 -2.718 -1.302 1.00 95.00 161 TRP A C 1
ATOM 1268 O O . TRP A 1 161 ? 2.605 -3.033 -0.116 1.00 95.00 161 TRP A O 1
ATOM 1278 N N . GLU A 1 162 ? 2.572 -1.461 -1.707 1.00 94.81 162 GLU A N 1
ATOM 1279 C CA . GLU A 1 162 ? 2.255 -0.341 -0.810 1.00 94.81 162 GLU A CA 1
ATOM 1280 C C . GLU A 1 162 ? 0.763 0.002 -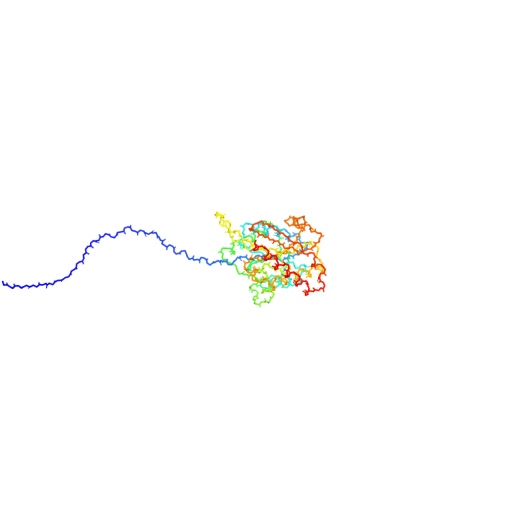0.919 1.00 94.81 162 GLU A C 1
ATOM 1282 O O . GLU A 1 162 ? 0.232 0.126 -2.023 1.00 94.81 162 GLU A O 1
ATOM 1287 N N . HIS A 1 163 ? 0.074 0.138 0.218 1.00 95.31 163 HIS A N 1
ATOM 1288 C CA . HIS A 1 163 ? -1.364 0.412 0.276 1.00 95.31 163 HIS A CA 1
ATOM 1289 C C . HIS A 1 163 ? -1.639 1.710 1.031 1.00 95.31 163 HIS A C 1
ATOM 1291 O O . HIS A 1 163 ? -1.227 1.855 2.182 1.00 95.31 163 HIS A O 1
ATOM 1297 N N . TYR A 1 164 ? -2.396 2.605 0.402 1.00 94.56 164 TYR A N 1
ATOM 1298 C CA . TYR A 1 164 ? -2.865 3.859 0.977 1.00 94.56 164 TYR A CA 1
ATOM 1299 C C . TYR A 1 164 ? -4.396 3.864 0.929 1.00 94.56 164 TYR A C 1
ATOM 1301 O O . TYR A 1 164 ? -4.962 4.121 -0.137 1.00 94.56 164 TYR A O 1
ATOM 1309 N N . PRO A 1 165 ? -5.080 3.534 2.040 1.00 93.25 165 PRO A N 1
ATOM 1310 C CA . PRO A 1 165 ? -6.528 3.379 2.045 1.00 93.25 165 PRO A CA 1
ATOM 1311 C C . PRO A 1 165 ? -7.232 4.714 1.787 1.00 93.25 165 PRO A C 1
ATOM 1313 O O . PRO A 1 165 ? -6.757 5.770 2.206 1.00 93.25 165 PRO A O 1
ATOM 1316 N N . ALA A 1 166 ? -8.395 4.653 1.138 1.00 92.00 166 ALA A N 1
ATOM 1317 C CA . ALA A 1 166 ? -9.277 5.804 1.029 1.00 92.00 166 ALA A CA 1
ATOM 1318 C C . ALA A 1 166 ? -9.821 6.208 2.406 1.00 92.00 166 ALA A C 1
ATOM 1320 O O . ALA A 1 166 ? -10.276 5.377 3.194 1.00 92.00 166 ALA A O 1
ATOM 1321 N N . VAL A 1 167 ? -9.840 7.508 2.664 1.00 87.38 167 VAL A N 1
ATOM 1322 C CA . VAL A 1 167 ? -10.461 8.127 3.832 1.00 87.38 167 VAL A CA 1
ATOM 1323 C C . VAL A 1 167 ? -11.655 8.940 3.346 1.00 87.38 167 VAL A C 1
ATOM 1325 O O . VAL A 1 167 ? -11.518 9.837 2.519 1.00 87.38 167 VAL A O 1
ATOM 1328 N N . ALA A 1 168 ? -12.855 8.637 3.844 1.00 72.31 168 ALA A N 1
ATOM 1329 C CA . ALA A 1 168 ? -14.038 9.420 3.494 1.00 72.31 168 ALA A CA 1
ATOM 1330 C C . ALA A 1 168 ? -13.801 10.913 3.814 1.00 72.31 168 ALA A C 1
ATOM 1332 O O . ALA A 1 168 ? -13.208 11.203 4.859 1.00 72.31 168 ALA A O 1
ATOM 1333 N N . PRO A 1 169 ? -14.267 11.866 2.979 1.00 57.12 169 PRO A N 1
ATOM 1334 C CA . PRO A 1 169 ? -14.088 13.285 3.256 1.00 57.12 169 PRO A CA 1
ATOM 1335 C C . PRO A 1 169 ? -14.789 13.596 4.576 1.00 57.12 169 PRO A C 1
ATOM 1337 O O . PRO A 1 169 ? -16.020 13.574 4.661 1.00 57.12 169 PRO A O 1
ATOM 1340 N N . GLN A 1 170 ? -14.017 13.836 5.633 1.00 44.06 170 GLN A N 1
ATOM 1341 C CA . GLN A 1 170 ? -14.580 14.234 6.910 1.00 44.06 170 GLN A CA 1
ATOM 1342 C C . GLN A 1 170 ? -15.149 15.641 6.734 1.00 44.06 170 GLN A C 1
ATOM 1344 O O . GLN A 1 170 ? -14.413 16.606 6.538 1.00 44.06 170 GLN A O 1
ATOM 1349 N N . GLN A 1 171 ? -16.476 15.769 6.779 1.00 40.97 171 GLN A N 1
ATOM 1350 C CA . GLN A 1 171 ? -17.099 17.072 6.964 1.00 40.97 171 GLN A CA 1
ATOM 1351 C C . GLN A 1 171 ? -16.622 17.612 8.313 1.00 40.97 171 GLN A C 1
ATOM 1353 O O . GLN A 1 171 ? -16.907 17.021 9.354 1.00 40.97 171 GLN A O 1
AT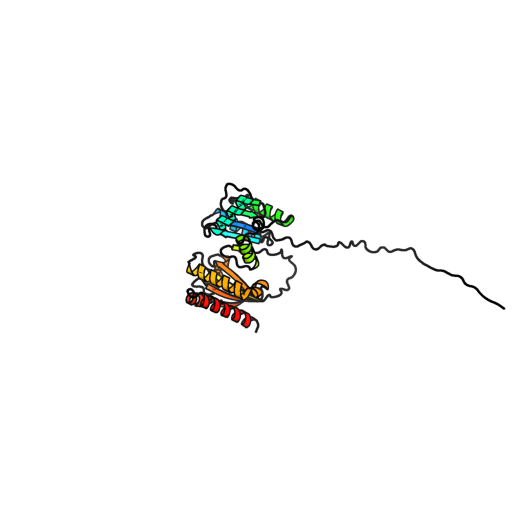OM 1358 N N . SER A 1 172 ? -15.871 18.714 8.289 1.00 42.91 172 SER A N 1
ATOM 1359 C CA . SER A 1 172 ? -15.445 19.450 9.477 1.00 42.91 172 SER A CA 1
ATOM 1360 C C . SER A 1 172 ? -16.665 19.849 10.309 1.00 42.91 172 SER A C 1
ATOM 1362 O O . SER A 1 172 ? -17.320 20.856 10.048 1.00 42.91 172 SER A O 1
ATOM 1364 N N . GLY A 1 173 ? -16.981 19.032 11.309 1.00 40.41 173 GLY A N 1
ATOM 1365 C CA . GLY A 1 173 ? -18.104 19.212 12.214 1.00 40.41 173 GLY A CA 1
ATOM 1366 C C . GLY A 1 173 ? -17.875 18.414 13.492 1.00 40.41 173 GLY A C 1
ATOM 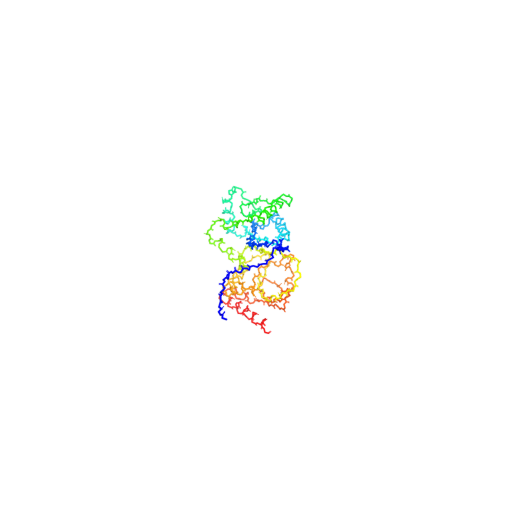1367 O O . GLY A 1 173 ? -18.177 17.231 13.540 1.00 40.41 173 GLY A O 1
ATOM 1368 N N . SER A 1 174 ? -17.322 19.088 14.505 1.00 42.62 174 SER A N 1
ATOM 1369 C CA . SER A 1 174 ? -17.335 18.738 15.935 1.00 42.62 174 SER A CA 1
ATOM 1370 C C . SER A 1 174 ? -17.179 17.244 16.276 1.00 42.62 174 SER A C 1
ATOM 1372 O O . SER A 1 174 ? -18.155 16.532 16.511 1.00 42.62 174 SER A O 1
ATOM 1374 N N . GLN A 1 175 ? -15.934 16.769 16.358 1.00 44.94 175 GLN A N 1
ATOM 1375 C CA . GLN A 1 175 ? -15.642 15.445 16.901 1.00 44.94 175 GLN A CA 1
ATOM 1376 C C . GLN A 1 175 ? -15.720 15.464 18.432 1.00 44.94 175 GLN A C 1
ATOM 1378 O O . GLN A 1 175 ? -14.806 15.919 19.117 1.00 44.94 175 GLN A O 1
ATOM 1383 N N . THR A 1 176 ? -16.768 14.859 18.980 1.00 43.69 176 THR A N 1
ATOM 1384 C CA . THR A 1 176 ? -16.616 14.082 20.212 1.00 43.69 176 THR A CA 1
ATOM 1385 C C . THR A 1 176 ? -16.020 12.744 19.775 1.00 43.69 176 THR A C 1
ATOM 1387 O O . THR A 1 176 ? -16.750 11.825 19.414 1.00 43.69 176 THR A O 1
ATOM 1390 N N . ALA A 1 177 ? -14.690 12.676 19.678 1.00 46.84 177 ALA A N 1
ATOM 1391 C CA . ALA A 1 177 ? -13.975 11.479 19.251 1.00 46.84 177 ALA A CA 1
ATOM 1392 C C . ALA A 1 177 ? -14.337 10.302 20.166 1.00 46.84 177 ALA A C 1
ATOM 1394 O O . ALA A 1 177 ? -14.023 10.290 21.359 1.00 46.84 177 ALA A O 1
ATOM 1395 N N . GLN A 1 178 ? -15.015 9.307 19.603 1.00 48.12 178 GLN A N 1
ATOM 1396 C CA . GLN A 1 178 ? -15.146 8.007 20.230 1.00 48.12 178 GLN A CA 1
ATOM 1397 C C . GLN A 1 178 ? -13.754 7.372 20.162 1.00 48.12 178 GLN A C 1
ATOM 1399 O O . GLN A 1 178 ? -13.297 7.008 19.082 1.00 48.12 178 GLN A O 1
ATOM 1404 N N . ARG A 1 179 ? -13.042 7.344 21.297 1.00 57.31 179 ARG A N 1
ATOM 1405 C CA . ARG A 1 179 ? -11.732 6.691 21.416 1.00 57.31 179 ARG A CA 1
ATOM 1406 C C . ARG A 1 179 ? -11.900 5.226 21.024 1.00 57.31 179 ARG A C 1
ATOM 1408 O O . ARG A 1 179 ? -12.546 4.470 21.743 1.00 57.31 179 ARG A O 1
ATOM 1415 N N . THR A 1 180 ? -11.402 4.857 19.853 1.00 73.75 180 THR A N 1
ATOM 1416 C CA . THR A 1 180 ? -11.312 3.459 19.444 1.00 73.75 180 THR A CA 1
ATOM 1417 C C . THR A 1 180 ? -9.980 2.933 19.937 1.00 73.75 180 THR A C 1
ATOM 1419 O O . THR A 1 180 ? -8.934 3.331 19.421 1.00 73.75 180 THR A O 1
ATOM 1422 N N . ASP A 1 181 ? -10.033 2.087 20.954 1.00 87.75 181 ASP A N 1
ATOM 1423 C CA . ASP A 1 181 ? -8.861 1.390 21.464 1.00 87.75 181 ASP A CA 1
ATOM 1424 C C . ASP A 1 181 ? -8.540 0.228 20.511 1.00 87.75 181 ASP A C 1
ATOM 1426 O O . ASP A 1 181 ? -9.436 -0.527 20.116 1.00 87.75 181 ASP A O 1
ATOM 1430 N N . LYS A 1 182 ? -7.283 0.116 20.080 1.00 92.75 182 LYS A N 1
ATOM 1431 C CA . LYS A 1 182 ? -6.825 -0.920 19.148 1.00 92.75 182 LYS A CA 1
ATOM 1432 C C . LYS A 1 182 ? -5.365 -1.269 19.378 1.00 92.75 182 LYS A C 1
ATOM 1434 O O . LYS A 1 182 ? -4.583 -0.447 19.846 1.00 92.75 182 LYS A O 1
ATOM 1439 N N . ILE A 1 183 ? -4.980 -2.460 18.937 1.00 95.44 183 ILE A N 1
ATOM 1440 C CA . ILE A 1 183 ? -3.584 -2.888 18.921 1.00 95.44 183 ILE A CA 1
ATOM 1441 C C . ILE A 1 183 ? -3.039 -2.829 17.502 1.00 95.44 183 ILE A C 1
ATOM 1443 O O . ILE A 1 183 ? -3.613 -3.393 16.574 1.00 95.44 183 ILE A O 1
ATOM 1447 N N . ILE A 1 184 ? -1.893 -2.183 17.339 1.00 96.25 184 ILE A N 1
ATOM 1448 C CA . ILE A 1 184 ? -1.142 -2.169 16.093 1.00 96.25 184 ILE A CA 1
ATOM 1449 C C . ILE A 1 184 ? 0.049 -3.117 16.234 1.00 96.25 184 ILE A C 1
ATOM 1451 O O . ILE A 1 184 ? 0.930 -2.928 17.071 1.00 96.25 184 ILE A O 1
ATOM 1455 N N . VAL A 1 185 ? 0.082 -4.145 15.395 1.00 97.88 185 VAL A N 1
ATOM 1456 C CA . VAL A 1 185 ? 1.252 -4.990 15.175 1.00 97.88 185 VAL A CA 1
ATOM 1457 C C . VAL A 1 185 ? 2.083 -4.318 14.092 1.00 97.88 185 VAL A C 1
ATOM 1459 O O . VAL A 1 185 ? 1.698 -4.301 12.928 1.00 97.88 185 VAL A O 1
ATOM 1462 N N . TYR A 1 186 ? 3.222 -3.746 14.445 1.00 97.88 186 TYR A N 1
ATOM 1463 C CA . TYR A 1 186 ? 4.170 -3.224 13.473 1.00 97.88 186 TYR A CA 1
ATOM 1464 C C . TYR A 1 186 ? 5.169 -4.303 13.070 1.00 97.88 186 TYR A C 1
ATOM 1466 O O . TYR A 1 186 ? 5.736 -4.959 13.938 1.00 97.88 186 TYR A O 1
ATOM 1474 N N . TYR A 1 187 ? 5.463 -4.434 11.778 1.00 97.19 187 TYR A N 1
ATOM 1475 C CA . TYR A 1 187 ? 6.731 -4.987 11.307 1.00 97.19 187 TYR A CA 1
ATOM 1476 C C . TYR A 1 187 ? 7.570 -3.850 10.721 1.00 97.19 187 TYR A C 1
ATOM 1478 O O . TYR A 1 187 ? 7.264 -3.302 9.661 1.00 97.19 187 TYR A O 1
ATOM 1486 N N . LEU A 1 188 ? 8.613 -3.469 11.449 1.00 96.00 188 LEU A N 1
ATOM 1487 C CA . LEU A 1 188 ? 9.451 -2.315 11.154 1.00 96.00 188 LEU A CA 1
ATOM 1488 C C . LEU A 1 188 ? 10.733 -2.790 10.488 1.00 96.00 188 LEU A C 1
ATOM 1490 O O . LEU A 1 188 ? 11.446 -3.631 11.039 1.00 96.00 188 LEU A O 1
ATOM 1494 N N . HIS A 1 189 ? 11.030 -2.255 9.307 1.00 94.00 189 HIS A N 1
ATOM 1495 C CA . HIS A 1 189 ? 12.190 -2.658 8.521 1.00 94.00 189 HIS A CA 1
ATOM 1496 C C . HIS A 1 189 ? 12.971 -1.459 7.971 1.00 94.00 189 HIS A C 1
ATOM 1498 O O . HIS A 1 189 ? 12.435 -0.366 7.844 1.00 94.00 189 HIS A O 1
ATOM 1504 N N . GLY A 1 190 ? 14.247 -1.662 7.635 1.00 88.94 190 GLY A N 1
ATOM 1505 C CA . GLY A 1 190 ? 15.032 -0.691 6.859 1.00 88.94 190 GLY A CA 1
ATOM 1506 C C . GLY A 1 190 ? 14.837 -0.865 5.350 1.00 88.94 190 GLY A C 1
ATOM 1507 O O . GLY A 1 190 ? 14.154 -1.798 4.909 1.00 88.94 190 GLY A O 1
ATOM 1508 N N . LYS A 1 191 ? 15.473 -0.010 4.539 1.00 85.25 191 LYS A N 1
ATOM 1509 C CA . LYS A 1 191 ? 15.389 -0.086 3.068 1.00 85.25 191 LYS A CA 1
ATOM 1510 C C . LYS A 1 191 ? 16.035 -1.361 2.524 1.00 85.25 191 LYS A C 1
ATOM 1512 O O . LYS A 1 191 ? 15.508 -1.979 1.604 1.00 85.25 191 LYS A O 1
ATOM 1517 N N . ALA A 1 192 ? 17.171 -1.768 3.091 1.00 85.56 192 ALA A N 1
ATOM 1518 C CA . ALA A 1 192 ? 17.842 -3.005 2.709 1.00 85.56 192 ALA A CA 1
ATOM 1519 C C . ALA A 1 192 ? 17.058 -4.226 3.225 1.00 85.56 192 ALA A C 1
ATOM 1521 O O . ALA A 1 192 ? 16.936 -4.439 4.435 1.00 85.56 192 ALA A O 1
ATOM 1522 N N . ARG A 1 193 ? 16.532 -5.036 2.298 1.00 81.56 193 ARG A N 1
ATOM 1523 C CA . ARG A 1 193 ? 15.790 -6.266 2.598 1.00 81.56 193 ARG A CA 1
ATOM 1524 C C . ARG A 1 193 ? 16.689 -7.490 2.439 1.00 81.56 193 ARG A C 1
ATOM 1526 O O . ARG A 1 193 ? 17.475 -7.584 1.502 1.00 81.56 193 ARG A O 1
ATOM 1533 N N . CYS A 1 194 ? 16.578 -8.412 3.387 1.00 84.44 194 CYS A N 1
ATOM 1534 C CA . CYS A 1 194 ? 17.339 -9.654 3.452 1.00 84.44 194 CYS A CA 1
ATOM 1535 C C . CYS A 1 194 ? 16.391 -10.863 3.445 1.00 84.44 194 CYS A C 1
ATOM 1537 O O . CYS A 1 194 ? 15.250 -10.731 3.881 1.00 84.44 194 CYS A O 1
ATOM 1539 N N . ALA A 1 195 ? 16.855 -12.053 3.046 1.00 89.31 195 ALA A N 1
ATOM 1540 C CA . ALA A 1 195 ? 16.010 -13.258 3.026 1.00 89.31 195 ALA A CA 1
ATOM 1541 C C . ALA A 1 195 ? 15.376 -13.567 4.401 1.00 89.31 195 ALA A C 1
ATOM 1543 O O . ALA A 1 195 ? 14.196 -13.904 4.503 1.00 89.31 195 ALA A O 1
ATOM 1544 N N . SER A 1 196 ? 16.133 -13.376 5.487 1.00 90.69 196 SER A N 1
ATOM 1545 C CA . SER A 1 196 ? 15.625 -13.498 6.860 1.00 90.69 196 SER A CA 1
ATOM 1546 C C . SER A 1 196 ? 14.544 -12.460 7.176 1.00 90.69 196 SER A C 1
ATOM 1548 O O . SER A 1 196 ? 13.552 -12.780 7.819 1.00 90.69 196 SER A O 1
ATOM 1550 N N . CYS A 1 197 ? 14.703 -11.231 6.688 1.00 91.19 197 CYS A N 1
ATOM 1551 C CA . CYS A 1 197 ? 13.763 -10.131 6.868 1.00 91.19 197 CYS A CA 1
ATOM 1552 C C . CYS A 1 197 ? 12.424 -10.462 6.187 1.00 91.19 197 CYS A C 1
ATOM 1554 O O . CYS A 1 197 ? 11.365 -10.374 6.800 1.00 91.19 197 CYS A O 1
ATOM 1556 N N . GLU A 1 198 ? 12.483 -10.924 4.937 1.00 91.62 198 GLU A N 1
ATOM 1557 C CA . GLU A 1 198 ? 11.307 -11.365 4.181 1.00 91.62 198 GLU A CA 1
ATOM 1558 C C . GLU A 1 198 ? 10.611 -12.553 4.851 1.00 91.62 198 GLU A C 1
ATOM 1560 O O . GLU A 1 198 ? 9.384 -12.608 4.897 1.00 91.62 198 GLU A O 1
ATOM 1565 N N . THR A 1 199 ? 11.385 -13.470 5.435 1.00 94.19 199 THR A N 1
ATOM 1566 C CA . THR A 1 199 ? 10.845 -14.620 6.171 1.00 94.19 199 THR A CA 1
ATOM 1567 C C . THR A 1 199 ? 10.093 -14.181 7.430 1.00 94.19 199 THR A C 1
ATOM 1569 O O . THR A 1 199 ? 8.965 -14.621 7.650 1.00 94.19 199 THR A O 1
ATOM 1572 N N . ILE A 1 200 ? 10.671 -13.278 8.233 1.00 95.88 200 ILE A N 1
ATOM 1573 C CA . ILE A 1 200 ? 10.012 -12.721 9.428 1.00 95.88 200 ILE A CA 1
ATOM 1574 C C . ILE A 1 200 ? 8.722 -12.004 9.035 1.00 95.88 200 ILE A C 1
ATOM 1576 O O . ILE A 1 200 ? 7.686 -12.214 9.668 1.00 95.88 200 ILE A O 1
ATOM 1580 N N . GLU A 1 201 ? 8.762 -11.187 7.982 1.00 96.00 201 GLU A N 1
ATOM 1581 C CA . GLU A 1 201 ? 7.576 -10.501 7.477 1.00 96.00 201 GLU A CA 1
ATOM 1582 C C . GLU A 1 201 ? 6.487 -11.493 7.071 1.00 96.00 201 GLU A C 1
ATOM 1584 O O . GLU A 1 201 ? 5.339 -11.364 7.500 1.00 96.00 201 GLU A O 1
ATOM 1589 N N . ALA A 1 202 ? 6.846 -12.501 6.273 1.00 95.50 202 ALA A N 1
ATOM 1590 C CA . ALA A 1 202 ? 5.914 -13.509 5.792 1.00 95.50 202 ALA A CA 1
ATOM 1591 C C . ALA A 1 202 ? 5.255 -14.256 6.957 1.00 95.50 202 ALA A C 1
ATOM 1593 O O . ALA A 1 202 ? 4.032 -14.385 6.988 1.00 95.50 202 ALA A O 1
ATOM 1594 N N . TYR A 1 203 ? 6.035 -14.691 7.949 1.00 97.88 203 TYR A N 1
ATOM 1595 C CA . TYR A 1 203 ? 5.499 -15.391 9.117 1.00 97.88 203 TYR A CA 1
ATOM 1596 C C . TYR A 1 203 ? 4.632 -14.484 9.991 1.00 97.88 203 TYR A C 1
ATOM 1598 O O . TYR A 1 203 ? 3.611 -14.936 10.514 1.00 97.88 203 TYR A O 1
ATOM 1606 N N . THR A 1 204 ? 4.993 -13.206 10.118 1.00 97.69 204 THR A N 1
ATOM 1607 C CA . THR A 1 204 ? 4.204 -12.209 10.854 1.00 97.69 204 THR A CA 1
ATOM 1608 C C . THR A 1 204 ? 2.849 -12.001 10.188 1.00 97.69 204 THR A C 1
ATOM 1610 O O . THR A 1 204 ? 1.814 -12.170 10.834 1.00 97.69 204 THR A O 1
ATOM 1613 N N . ARG A 1 205 ? 2.841 -11.728 8.876 1.00 97.62 205 ARG A N 1
ATOM 1614 C CA . ARG A 1 205 ? 1.616 -11.569 8.079 1.00 97.62 205 ARG A CA 1
ATOM 1615 C C . ARG A 1 205 ? 0.729 -12.799 8.153 1.00 97.62 205 ARG A C 1
ATOM 1617 O O . ARG A 1 205 ? -0.468 -12.678 8.384 1.00 97.62 205 ARG A O 1
ATOM 1624 N N . GLU A 1 206 ? 1.319 -13.977 7.978 1.00 96.06 206 GLU A N 1
ATOM 1625 C CA . GLU A 1 206 ? 0.598 -15.245 8.031 1.00 96.06 206 GLU A CA 1
ATOM 1626 C C . GLU A 1 206 ? -0.040 -15.469 9.408 1.00 96.06 206 GLU A C 1
ATOM 1628 O O . GLU A 1 206 ? -1.208 -15.829 9.486 1.00 96.06 206 GLU A O 1
ATOM 1633 N N . THR A 1 207 ? 0.689 -15.207 10.496 1.00 97.56 207 THR A N 1
ATOM 1634 C CA . THR A 1 207 ? 0.161 -15.357 11.863 1.00 97.56 207 THR A CA 1
ATOM 1635 C C . THR A 1 207 ? -0.993 -14.400 12.128 1.00 97.56 207 THR A C 1
ATOM 1637 O O . THR A 1 207 ? -2.043 -14.833 12.592 1.00 97.56 207 THR A O 1
ATOM 1640 N N . VAL A 1 208 ? -0.816 -13.114 11.811 1.00 97.50 208 VAL A N 1
ATOM 1641 C CA . VAL A 1 208 ? -1.842 -12.092 12.048 1.00 97.50 208 VAL A CA 1
ATOM 1642 C C . VAL A 1 208 ? -3.103 -12.387 11.236 1.00 97.50 208 VAL A C 1
ATOM 1644 O O . VAL A 1 208 ? -4.202 -12.395 11.783 1.00 97.50 208 VAL A O 1
ATOM 1647 N N . ARG A 1 209 ? -2.945 -12.720 9.951 1.00 95.75 209 ARG A N 1
ATOM 1648 C CA . ARG A 1 209 ? -4.062 -13.065 9.066 1.00 95.75 209 ARG A CA 1
ATOM 1649 C C . ARG A 1 209 ? -4.818 -14.307 9.537 1.00 95.75 209 ARG A C 1
ATOM 1651 O O . ARG A 1 209 ? -6.043 -14.290 9.550 1.00 95.75 209 ARG A O 1
ATOM 1658 N N . ASP A 1 210 ? -4.107 -15.387 9.861 1.00 93.50 210 ASP A N 1
ATOM 1659 C CA . ASP A 1 210 ? -4.740 -16.681 10.134 1.00 93.50 210 ASP A CA 1
ATOM 1660 C C . ASP A 1 210 ? -5.371 -16.732 11.534 1.00 93.50 210 ASP A C 1
ATOM 1662 O O . ASP A 1 210 ? -6.420 -17.349 11.706 1.00 93.50 210 ASP A O 1
ATOM 1666 N N . ALA A 1 211 ? -4.737 -16.106 12.533 1.00 96.12 211 ALA A N 1
ATOM 1667 C CA . ALA A 1 211 ? -5.147 -16.220 13.933 1.00 96.12 211 ALA A CA 1
ATOM 1668 C C . ALA A 1 211 ? -6.017 -15.058 14.439 1.00 96.12 211 ALA A C 1
ATOM 1670 O O . ALA A 1 211 ? -6.707 -15.244 15.436 1.00 96.12 211 ALA A O 1
ATOM 1671 N N . PHE A 1 212 ? -5.999 -13.896 13.773 1.00 96.44 212 PHE A N 1
ATOM 1672 C CA . PHE A 1 212 ? -6.671 -12.672 14.239 1.00 96.44 212 PHE A CA 1
ATOM 1673 C C . PHE A 1 212 ? -7.578 -12.048 13.168 1.00 96.44 212 PHE A C 1
ATOM 1675 O O . PHE A 1 212 ? -7.745 -10.830 13.086 1.00 96.44 212 PHE A O 1
ATOM 1682 N N . ALA A 1 213 ? -8.154 -12.882 12.296 1.00 92.81 213 ALA A N 1
ATOM 1683 C CA . ALA A 1 213 ? -8.994 -12.426 11.190 1.00 92.81 213 ALA A CA 1
ATOM 1684 C C . ALA A 1 213 ? -10.208 -11.602 11.651 1.00 92.81 213 ALA A C 1
ATOM 1686 O O . ALA A 1 213 ? -10.640 -10.702 10.932 1.00 92.81 213 ALA A O 1
ATOM 1687 N N . ASP A 1 214 ? -10.774 -11.896 12.822 1.00 91.75 214 ASP A N 1
ATOM 1688 C CA . ASP A 1 214 ? -11.952 -11.189 13.327 1.00 91.75 214 ASP A CA 1
ATOM 1689 C C . ASP A 1 214 ? -11.574 -9.870 14.020 1.00 91.75 214 ASP A C 1
ATOM 1691 O O . ASP A 1 214 ? -12.261 -8.860 13.849 1.00 91.75 214 ASP A O 1
ATOM 1695 N N . GLU A 1 215 ? -10.437 -9.815 14.713 1.00 92.81 215 GLU A N 1
ATOM 1696 C CA . GLU A 1 215 ? -9.872 -8.582 15.262 1.00 92.81 215 GLU A CA 1
ATOM 1697 C C . GLU A 1 215 ? -9.464 -7.610 14.149 1.00 92.81 215 GLU A C 1
ATOM 1699 O O . GLU A 1 215 ? -9.743 -6.416 14.260 1.00 92.81 215 GLU A O 1
ATOM 1704 N N . LEU A 1 216 ? -8.903 -8.125 13.047 1.00 91.44 216 LEU A N 1
ATOM 1705 C CA . LEU A 1 216 ? -8.627 -7.345 11.836 1.00 91.44 216 LEU A CA 1
ATOM 1706 C C . LEU A 1 216 ? -9.915 -6.767 11.233 1.00 91.44 216 LEU A C 1
ATOM 1708 O O . LEU A 1 216 ? -9.986 -5.575 10.945 1.00 91.44 216 LEU A O 1
ATOM 1712 N N . LYS A 1 217 ? -10.968 -7.584 11.075 1.00 86.19 217 LYS A N 1
ATOM 1713 C CA . LYS A 1 217 ? -12.261 -7.123 10.526 1.00 86.19 217 LYS A CA 1
ATOM 1714 C C . LYS A 1 217 ? -12.944 -6.078 11.403 1.00 86.19 217 LYS A C 1
ATOM 1716 O O . LYS A 1 217 ? -13.631 -5.205 10.885 1.00 86.19 217 LYS A O 1
ATOM 1721 N N . THR A 1 218 ? -12.820 -6.206 12.722 1.00 88.00 218 THR A N 1
ATOM 1722 C CA . THR A 1 218 ? -13.456 -5.290 13.684 1.00 88.00 218 THR A CA 1
ATOM 1723 C C . THR A 1 218 ? -12.626 -4.037 13.961 1.00 88.00 218 THR A C 1
ATOM 1725 O O . THR A 1 218 ? -13.117 -3.135 14.633 1.00 88.00 218 THR A O 1
ATOM 1728 N N . GLY A 1 219 ? -11.391 -3.963 13.451 1.00 88.81 219 GLY A N 1
ATOM 1729 C CA . GLY A 1 219 ? -10.469 -2.851 13.692 1.00 88.81 219 GLY A CA 1
ATOM 1730 C C . GLY A 1 219 ? -9.837 -2.849 15.087 1.00 88.81 219 GLY A C 1
ATOM 1731 O O . GLY A 1 219 ? -9.187 -1.876 15.457 1.00 88.81 219 GLY A O 1
ATOM 1732 N N . GLN A 1 220 ? -10.011 -3.927 15.860 1.00 91.94 220 GLN A N 1
ATOM 1733 C CA . GLN A 1 220 ? -9.367 -4.104 17.167 1.00 91.94 220 GLN A CA 1
ATOM 1734 C C . GLN A 1 220 ? -7.879 -4.430 17.036 1.00 91.94 220 GLN A C 1
ATOM 1736 O O . GLN A 1 220 ? -7.108 -4.166 17.958 1.00 91.94 220 GLN A O 1
ATOM 1741 N N . LEU A 1 221 ? -7.481 -5.006 15.900 1.00 95.50 221 LEU A N 1
ATOM 1742 C CA . LEU A 1 221 ? -6.091 -5.257 15.560 1.00 95.50 221 LEU A CA 1
ATOM 1743 C C . LEU A 1 221 ? -5.789 -4.726 14.158 1.00 95.50 221 LEU A C 1
ATOM 1745 O O . LEU A 1 221 ? -6.595 -4.872 13.245 1.00 95.50 221 LEU A O 1
ATOM 1749 N N . GLU A 1 222 ? -4.616 -4.133 13.985 1.00 95.25 222 GLU A N 1
ATOM 1750 C CA . GLU A 1 222 ? -4.105 -3.636 12.709 1.00 95.25 222 GLU A CA 1
ATOM 1751 C C . GLU A 1 222 ? -2.669 -4.136 12.515 1.00 95.25 222 GLU A C 1
ATOM 1753 O O . GLU A 1 222 ? -1.891 -4.140 13.464 1.00 95.25 222 GLU A O 1
ATOM 1758 N N . LEU A 1 223 ? -2.290 -4.555 11.304 1.00 97.06 223 LEU A N 1
ATOM 1759 C CA . LEU A 1 223 ? -0.898 -4.883 10.973 1.00 97.06 223 LEU A CA 1
ATOM 1760 C C . LEU A 1 223 ? -0.325 -3.802 10.061 1.00 97.06 223 LEU A C 1
ATOM 1762 O O . LEU A 1 223 ? -0.825 -3.592 8.961 1.00 97.06 223 LEU A O 1
ATOM 1766 N N . LYS A 1 224 ? 0.765 -3.161 10.482 1.00 95.06 224 LYS A N 1
ATOM 1767 C CA . LYS A 1 224 ? 1.479 -2.157 9.687 1.00 95.06 224 LYS A CA 1
ATOM 1768 C C . LYS A 1 224 ? 2.887 -2.627 9.370 1.00 95.06 224 LYS A C 1
ATOM 1770 O O . LYS A 1 224 ? 3.670 -2.906 10.270 1.00 95.06 224 LYS A O 1
ATOM 1775 N N . VAL A 1 225 ? 3.232 -2.679 8.088 1.00 95.00 225 VAL A N 1
ATOM 1776 C CA . VAL A 1 225 ? 4.601 -2.969 7.642 1.00 95.00 225 VAL A CA 1
ATOM 1777 C C . VAL A 1 225 ? 5.227 -1.685 7.128 1.00 95.00 225 VAL A C 1
ATOM 1779 O O . VAL A 1 225 ? 4.767 -1.156 6.122 1.00 95.00 225 VAL A O 1
ATOM 1782 N N . LEU A 1 226 ? 6.230 -1.167 7.839 1.00 93.25 226 LEU A N 1
ATOM 1783 C CA . LEU A 1 226 ? 6.754 0.180 7.605 1.00 93.25 226 LEU A CA 1
ATOM 1784 C C . LEU A 1 226 ? 8.271 0.186 7.423 1.00 93.25 226 LEU A C 1
ATOM 1786 O O . LEU A 1 226 ? 9.011 -0.434 8.193 1.00 93.25 226 LEU A O 1
ATOM 1790 N N . ASN A 1 227 ? 8.724 0.976 6.448 1.00 92.94 227 ASN A N 1
ATOM 1791 C CA . ASN A 1 227 ? 10.125 1.344 6.311 1.00 92.94 227 ASN A CA 1
ATOM 1792 C C . ASN A 1 227 ? 10.459 2.495 7.273 1.00 92.94 227 ASN A C 1
ATOM 1794 O O . ASN A 1 227 ? 9.977 3.610 7.084 1.00 92.94 227 ASN A O 1
ATOM 1798 N N . VAL A 1 228 ? 11.308 2.248 8.271 1.00 93.31 228 VAL A N 1
ATOM 1799 C CA . VAL A 1 228 ? 11.688 3.249 9.288 1.00 93.31 228 VAL A CA 1
ATOM 1800 C C . VAL A 1 228 ? 12.766 4.230 8.824 1.00 93.31 228 VAL A C 1
ATOM 1802 O O . VAL A 1 228 ? 13.157 5.117 9.574 1.00 93.31 228 VAL A O 1
ATOM 1805 N N . GLU A 1 229 ? 13.281 4.095 7.604 1.00 88.19 229 GLU A N 1
ATOM 1806 C CA . GLU A 1 229 ? 14.252 5.048 7.054 1.00 88.19 229 GLU A CA 1
ATOM 1807 C C . GLU A 1 229 ? 13.592 6.252 6.365 1.00 88.19 229 GLU A C 1
ATOM 1809 O O . GLU A 1 229 ? 14.289 7.229 6.076 1.00 88.19 229 GLU A O 1
ATOM 1814 N N . THR A 1 230 ? 12.273 6.222 6.128 1.00 87.94 230 THR A N 1
ATOM 1815 C CA . THR A 1 230 ? 11.553 7.374 5.560 1.00 87.94 230 THR A CA 1
ATOM 1816 C C . THR A 1 230 ? 11.429 8.504 6.591 1.00 87.94 230 THR A C 1
ATOM 1818 O O . THR A 1 230 ? 11.381 8.223 7.795 1.00 87.94 230 THR A O 1
ATOM 1821 N N . PRO A 1 231 ? 11.388 9.786 6.172 1.00 86.75 231 PRO A N 1
ATOM 1822 C CA . PRO A 1 231 ? 11.279 10.918 7.095 1.00 86.75 231 PRO A CA 1
ATOM 1823 C C . PRO A 1 231 ? 10.103 10.803 8.072 1.00 86.75 231 PRO A C 1
ATOM 1825 O O . PRO A 1 231 ? 10.255 11.120 9.251 1.00 86.75 231 PRO A O 1
ATOM 1828 N N . GLU A 1 232 ? 8.968 10.288 7.602 1.00 87.06 232 GLU A N 1
ATOM 1829 C CA . GLU A 1 232 ? 7.724 10.158 8.361 1.00 87.06 232 GLU A CA 1
ATOM 1830 C C . GLU A 1 232 ? 7.847 9.093 9.456 1.00 87.06 232 GLU A C 1
ATOM 1832 O O . GLU A 1 232 ? 7.333 9.286 10.552 1.00 87.06 232 GLU A O 1
ATOM 1837 N N . ASN A 1 233 ? 8.581 8.001 9.208 1.00 93.62 233 ASN A N 1
ATOM 1838 C CA . ASN A 1 233 ? 8.666 6.838 10.103 1.00 93.62 233 ASN A CA 1
ATOM 1839 C C . ASN A 1 233 ? 9.954 6.784 10.942 1.00 93.62 233 ASN A C 1
ATOM 1841 O O . ASN A 1 233 ? 10.090 5.943 11.831 1.00 93.62 233 ASN A O 1
ATOM 1845 N N . LYS A 1 234 ? 10.920 7.676 10.694 1.00 89.94 234 LYS A N 1
ATOM 1846 C CA . LYS A 1 234 ? 12.241 7.652 11.349 1.00 89.94 234 LYS A CA 1
ATOM 1847 C C . LYS A 1 234 ? 12.200 7.789 12.871 1.00 89.94 234 LYS A C 1
ATOM 1849 O O . LYS A 1 234 ? 13.148 7.389 13.553 1.00 89.94 234 LYS A O 1
ATOM 1854 N N . HIS A 1 235 ? 11.119 8.345 13.410 1.00 92.25 235 HIS A N 1
ATOM 1855 C CA . HIS A 1 235 ? 10.896 8.488 14.847 1.00 92.25 235 HIS A CA 1
ATOM 1856 C C . HIS A 1 235 ? 10.849 7.128 15.571 1.00 92.25 235 HIS A C 1
ATOM 1858 O O . HIS A 1 235 ? 11.466 6.993 16.634 1.00 92.25 235 HIS A O 1
ATOM 1864 N N . PHE A 1 236 ? 10.285 6.088 14.939 1.00 93.94 236 PHE A N 1
ATOM 1865 C CA . PHE A 1 236 ? 10.159 4.744 15.516 1.00 93.94 236 PHE A CA 1
ATOM 1866 C C . PHE A 1 236 ? 11.493 4.110 15.929 1.00 93.94 236 PHE A C 1
ATOM 1868 O O . PHE A 1 236 ? 11.539 3.345 16.891 1.00 93.94 236 PHE A O 1
ATOM 1875 N N . ILE A 1 237 ? 12.599 4.443 15.248 1.00 90.75 237 ILE A N 1
ATOM 1876 C CA . ILE A 1 237 ? 13.935 3.925 15.594 1.00 90.75 237 ILE A CA 1
ATOM 1877 C C . ILE A 1 237 ? 14.301 4.306 17.031 1.00 90.75 237 ILE A C 1
ATOM 1879 O O . ILE A 1 237 ? 14.812 3.481 17.787 1.00 90.75 237 ILE A O 1
ATOM 1883 N N . LYS A 1 238 ? 14.041 5.561 17.415 1.00 88.50 238 LYS A N 1
ATOM 1884 C CA . LYS A 1 238 ? 14.360 6.064 18.755 1.00 88.50 238 LYS A CA 1
ATOM 1885 C C . LYS A 1 238 ? 13.323 5.621 19.779 1.00 88.50 238 LYS A C 1
ATOM 1887 O O . LYS A 1 238 ? 13.706 5.231 20.877 1.00 88.50 238 LYS A O 1
ATOM 1892 N N . GLU A 1 239 ? 12.044 5.675 19.420 1.00 90.06 239 GLU A N 1
ATOM 1893 C CA . GLU A 1 239 ? 10.933 5.383 20.332 1.00 90.06 239 GLU A CA 1
ATOM 1894 C C . GLU A 1 239 ? 10.908 3.920 20.766 1.00 90.06 239 GLU A C 1
ATOM 1896 O O . GLU A 1 239 ? 10.890 3.635 21.962 1.00 90.06 239 GLU A O 1
ATOM 1901 N N . TYR A 1 240 ? 11.028 2.997 19.811 1.00 94.44 240 TYR A N 1
ATOM 1902 C CA . TYR A 1 240 ? 11.057 1.561 20.090 1.00 94.44 240 TYR A CA 1
ATOM 1903 C C . TYR A 1 240 ? 12.469 1.003 20.281 1.00 94.44 240 TYR A C 1
ATOM 1905 O O . TYR A 1 240 ? 12.642 -0.212 20.404 1.00 94.44 240 TYR A O 1
ATOM 1913 N N . GLN A 1 241 ? 13.478 1.884 20.310 1.00 89.62 241 GLN A N 1
ATOM 1914 C CA . GLN A 1 241 ? 14.889 1.539 20.511 1.00 89.62 241 GLN A CA 1
ATOM 1915 C C . GLN A 1 241 ? 15.347 0.433 19.547 1.00 89.62 241 GLN A C 1
ATOM 1917 O O . GLN A 1 241 ? 15.929 -0.580 19.940 1.00 89.62 241 GLN A O 1
ATOM 1922 N N . LEU A 1 242 ? 15.026 0.608 18.265 1.00 89.56 242 LEU A N 1
ATOM 1923 C CA . LEU A 1 242 ? 15.291 -0.391 17.240 1.00 89.56 242 LEU A CA 1
ATOM 1924 C C . LEU A 1 242 ? 16.767 -0.370 16.854 1.00 89.56 242 LEU A C 1
ATOM 1926 O O . LEU A 1 242 ? 17.285 0.629 16.357 1.00 89.56 242 LEU A O 1
ATOM 1930 N N . TYR A 1 243 ? 17.424 -1.513 17.027 1.00 84.06 243 TYR A N 1
ATOM 1931 C CA . TYR A 1 243 ? 18.775 -1.759 16.516 1.00 84.06 243 TYR A CA 1
ATOM 1932 C C . TYR A 1 243 ? 18.766 -2.573 15.211 1.00 84.06 243 TYR A C 1
ATOM 1934 O O . TYR A 1 243 ? 19.742 -2.559 14.465 1.00 84.06 243 TYR A O 1
ATOM 1942 N N . SER A 1 244 ? 17.665 -3.274 14.933 1.00 86.31 244 SER A N 1
ATOM 1943 C CA . SER A 1 244 ? 17.419 -4.074 13.731 1.00 86.31 244 SER A CA 1
ATOM 1944 C C . SER A 1 244 ? 15.920 -4.087 13.402 1.00 86.31 244 SER A C 1
ATOM 1946 O O . SER A 1 244 ? 15.109 -3.505 14.127 1.00 86.31 244 SER A O 1
ATOM 1948 N N . GLN A 1 245 ? 15.548 -4.743 12.299 1.00 90.38 245 GLN A N 1
ATOM 1949 C CA . GLN A 1 245 ? 14.151 -4.970 11.936 1.00 90.38 245 GLN A CA 1
ATOM 1950 C C . GLN A 1 245 ? 13.446 -5.744 13.056 1.00 90.38 245 GLN A C 1
ATOM 1952 O O . GLN A 1 245 ? 14.031 -6.654 13.649 1.00 90.38 245 GLN A O 1
ATOM 1957 N N . SER A 1 246 ? 12.196 -5.402 13.354 1.00 93.88 246 SER A N 1
ATOM 1958 C CA . SER A 1 246 ? 11.487 -6.049 14.456 1.00 93.88 246 SER A CA 1
ATOM 1959 C C . SER A 1 246 ? 9.978 -6.052 14.292 1.00 93.88 246 SER A C 1
ATOM 1961 O O . SER A 1 246 ? 9.422 -5.287 13.505 1.00 93.88 246 SER A O 1
ATOM 1963 N N . VAL A 1 247 ? 9.328 -6.910 15.076 1.00 97.38 247 VAL A N 1
ATOM 1964 C CA . VAL A 1 247 ? 7.892 -6.850 15.328 1.00 97.38 247 VAL A CA 1
ATOM 1965 C C . VAL A 1 247 ? 7.664 -6.121 16.650 1.00 97.38 247 VAL A C 1
ATOM 1967 O O . VAL A 1 247 ? 8.242 -6.492 17.674 1.00 97.38 247 VAL A O 1
ATOM 1970 N N . VAL A 1 248 ? 6.828 -5.085 16.626 1.00 97.81 248 VAL A N 1
ATOM 1971 C CA . VAL A 1 248 ? 6.438 -4.304 17.808 1.00 97.81 248 VAL A CA 1
ATOM 1972 C C . VAL A 1 248 ? 4.926 -4.371 17.963 1.00 97.81 248 VAL A C 1
ATOM 1974 O O . VAL A 1 248 ? 4.195 -4.192 16.996 1.00 97.81 248 VAL A O 1
ATOM 1977 N N . LEU A 1 249 ? 4.455 -4.631 19.177 1.00 97.69 249 LEU A N 1
ATOM 1978 C CA . LEU A 1 249 ? 3.050 -4.500 19.545 1.00 97.69 249 LEU A CA 1
ATOM 1979 C C . LEU A 1 249 ? 2.851 -3.122 20.165 1.00 97.69 249 LEU A C 1
ATOM 1981 O O . LEU A 1 249 ? 3.604 -2.760 21.063 1.00 97.69 249 LEU A O 1
ATOM 1985 N N . SER A 1 250 ? 1.868 -2.372 19.691 1.00 95.56 250 SER A N 1
ATOM 1986 C CA . SER A 1 250 ? 1.533 -1.024 20.149 1.00 95.56 250 SER A CA 1
ATOM 1987 C C . SER A 1 250 ? 0.063 -0.995 20.539 1.00 95.56 250 SER A C 1
ATOM 1989 O O . SER A 1 250 ? -0.787 -1.398 19.752 1.00 95.56 250 SER A O 1
ATOM 1991 N N . ASP A 1 251 ? -0.234 -0.583 21.765 1.00 93.19 251 ASP A N 1
ATOM 1992 C CA . ASP A 1 251 ? -1.595 -0.430 22.271 1.00 93.19 251 ASP A CA 1
ATOM 1993 C C . ASP A 1 251 ? -1.974 1.044 22.174 1.00 93.19 251 ASP A C 1
ATOM 1995 O O . ASP A 1 251 ? -1.303 1.903 22.755 1.00 93.19 251 ASP A O 1
ATOM 1999 N N . VAL A 1 252 ? -3.010 1.347 21.401 1.00 90.50 252 VAL A N 1
ATOM 2000 C CA . VAL A 1 252 ? -3.388 2.710 21.036 1.00 90.50 252 VAL A CA 1
ATOM 2001 C C . VAL A 1 252 ? -4.801 2.972 21.512 1.00 90.50 252 VAL A C 1
ATOM 2003 O O . VAL A 1 252 ? -5.734 2.297 21.091 1.00 90.50 252 VAL A O 1
ATOM 2006 N N . HIS A 1 253 ? -4.967 3.983 22.360 1.00 87.69 253 HIS A N 1
ATOM 2007 C CA . HIS A 1 253 ? -6.270 4.427 22.843 1.00 87.69 253 HIS A CA 1
ATOM 2008 C C . HIS A 1 253 ? -6.622 5.759 22.169 1.00 87.69 253 HIS A C 1
ATOM 2010 O O . HIS A 1 253 ? -6.118 6.826 22.538 1.00 87.69 253 HIS A O 1
ATOM 2016 N N . GLY A 1 254 ? -7.468 5.710 21.137 1.00 82.12 254 GLY A N 1
ATOM 2017 C CA . GLY A 1 254 ? -7.709 6.856 20.257 1.00 82.12 254 GLY A CA 1
ATOM 2018 C C . GLY A 1 254 ? -6.500 7.146 19.361 1.00 82.12 254 GLY A C 1
ATOM 2019 O O . GLY A 1 254 ? -6.193 6.356 18.475 1.00 82.12 254 GLY A O 1
ATOM 2020 N N . GLU A 1 255 ? -5.824 8.277 19.574 1.00 78.75 255 GLU A N 1
ATOM 2021 C CA . GLU A 1 255 ? -4.623 8.674 18.810 1.00 78.75 255 GLU A CA 1
ATOM 2022 C C . GLU A 1 255 ? -3.318 8.488 19.596 1.00 78.75 255 GLU A C 1
ATOM 2024 O O . GLU A 1 255 ? -2.233 8.725 19.071 1.00 78.75 255 GLU A O 1
ATOM 2029 N N . GLN A 1 256 ? -3.408 8.078 20.862 1.00 84.12 256 GLN A N 1
ATOM 2030 C CA . GLN A 1 256 ? -2.257 7.997 21.749 1.00 84.12 256 GLN A CA 1
ATOM 2031 C C . GLN A 1 256 ? -1.863 6.541 21.995 1.00 84.12 256 GLN A C 1
ATOM 2033 O O . GLN A 1 256 ? -2.673 5.745 22.467 1.00 84.12 256 GLN A O 1
ATOM 2038 N N . GLU A 1 257 ? -0.598 6.213 21.736 1.00 89.88 257 GLU A N 1
ATOM 2039 C CA . GLU A 1 257 ? -0.001 4.968 22.215 1.00 89.88 257 GLU A CA 1
ATOM 2040 C C . GLU A 1 257 ? 0.118 5.012 23.745 1.00 89.88 257 GLU A C 1
ATOM 2042 O O . GLU A 1 257 ? 0.703 5.937 24.316 1.00 89.88 257 GLU A O 1
ATOM 2047 N N . VAL A 1 258 ? -0.459 4.016 24.414 1.00 91.56 258 VAL A N 1
ATOM 2048 C CA . VAL A 1 258 ? -0.454 3.903 25.879 1.00 91.56 258 VAL A CA 1
ATOM 2049 C C . VAL A 1 258 ? 0.586 2.907 26.382 1.00 91.56 258 VAL A C 1
ATOM 2051 O O . VAL A 1 258 ? 1.052 3.028 27.515 1.00 91.56 258 VAL A O 1
ATOM 2054 N N . ARG A 1 259 ? 0.987 1.945 25.544 1.00 93.75 259 ARG A N 1
ATOM 2055 C CA . ARG A 1 259 ? 2.109 1.032 25.795 1.00 93.75 259 ARG A CA 1
ATOM 2056 C C . ARG A 1 259 ? 2.575 0.379 24.499 1.00 93.75 259 ARG A C 1
ATOM 2058 O O . ARG A 1 259 ? 1.813 0.261 23.544 1.00 93.75 259 ARG A O 1
ATOM 2065 N N . TRP A 1 260 ? 3.811 -0.105 24.511 1.00 96.38 260 TRP A N 1
ATOM 2066 C CA . TRP A 1 260 ? 4.365 -0.899 23.422 1.00 96.38 260 TRP A CA 1
ATOM 2067 C C . TRP A 1 260 ? 5.242 -2.042 23.943 1.00 96.38 260 TRP A C 1
ATOM 2069 O O . TRP A 1 260 ? 5.671 -2.052 25.101 1.00 96.38 260 TRP A O 1
ATOM 2079 N N . LYS A 1 261 ? 5.489 -3.039 23.091 1.00 95.44 261 LYS A N 1
ATOM 2080 C CA . LYS A 1 261 ? 6.376 -4.173 23.360 1.00 95.44 261 LYS A CA 1
ATOM 2081 C C . LYS A 1 261 ? 7.118 -4.584 22.093 1.00 95.44 261 LYS A C 1
ATOM 2083 O O . LYS A 1 261 ? 6.505 -4.981 21.109 1.00 95.44 261 LYS A O 1
ATOM 2088 N N . ASN A 1 262 ? 8.445 -4.547 22.138 1.00 95.50 262 ASN A N 1
ATOM 2089 C CA . ASN A 1 262 ? 9.296 -5.120 21.096 1.00 95.50 262 ASN A CA 1
ATOM 2090 C C . ASN A 1 262 ? 9.437 -6.642 21.309 1.00 95.50 262 ASN A C 1
ATOM 2092 O O . ASN A 1 262 ? 9.596 -7.091 22.447 1.00 95.50 262 ASN A O 1
ATOM 2096 N N . LEU A 1 263 ? 9.369 -7.433 20.233 1.00 96.00 263 LEU A N 1
ATOM 2097 C CA . LEU A 1 263 ? 9.411 -8.899 20.258 1.00 96.00 263 LEU A CA 1
ATOM 2098 C C . LEU A 1 263 ? 10.745 -9.445 19.706 1.00 96.00 263 LEU A C 1
ATOM 2100 O O . LEU A 1 263 ? 10.780 -9.989 18.605 1.00 96.00 263 LEU A O 1
ATOM 2104 N N . PRO A 1 264 ? 11.867 -9.370 20.447 1.00 90.31 264 PRO A N 1
ATOM 2105 C CA . PRO A 1 264 ? 13.185 -9.748 19.924 1.00 90.31 264 PRO A CA 1
ATOM 2106 C C . PRO A 1 264 ? 13.317 -11.245 19.598 1.00 90.31 264 PRO A C 1
ATOM 2108 O O . PRO A 1 264 ? 14.097 -11.622 18.722 1.00 90.31 264 PRO A O 1
ATOM 2111 N N . ARG A 1 265 ? 12.528 -12.111 20.254 1.00 93.12 265 ARG A N 1
ATOM 2112 C CA . ARG A 1 265 ? 12.603 -13.574 20.088 1.00 93.12 265 ARG A CA 1
ATOM 2113 C C . ARG A 1 265 ? 12.161 -14.062 18.707 1.00 93.12 265 ARG A C 1
ATOM 2115 O O . ARG A 1 265 ? 12.419 -15.210 18.361 1.00 93.12 265 ARG A O 1
ATOM 2122 N N . ILE A 1 266 ? 11.560 -13.202 17.882 1.00 94.00 266 ILE A N 1
ATOM 2123 C CA . ILE A 1 266 ? 11.282 -13.519 16.474 1.00 94.00 266 ILE A CA 1
ATOM 2124 C C . ILE A 1 266 ? 12.560 -13.911 15.712 1.00 94.00 266 ILE A C 1
ATOM 2126 O O . ILE A 1 266 ? 12.508 -14.741 14.809 1.00 94.00 266 ILE A O 1
ATOM 2130 N N . TRP A 1 267 ? 13.712 -13.354 16.104 1.00 92.88 267 TRP A N 1
ATOM 2131 C CA . TRP A 1 267 ? 15.009 -13.667 15.508 1.00 92.88 267 TRP A CA 1
ATOM 2132 C C . TRP A 1 267 ? 15.552 -15.019 15.975 1.00 92.88 267 TRP A C 1
ATOM 2134 O O . TRP A 1 267 ? 16.139 -15.750 15.181 1.00 92.88 267 TRP A O 1
ATOM 2144 N N . GLU A 1 268 ? 15.315 -15.377 17.238 1.00 94.25 268 GLU A N 1
ATOM 2145 C CA . GLU A 1 268 ? 15.681 -16.684 17.801 1.00 94.25 268 GLU A CA 1
ATOM 2146 C C . GLU A 1 268 ? 14.879 -17.819 17.151 1.00 94.25 268 GLU A C 1
ATOM 2148 O O . GLU A 1 268 ? 15.395 -18.913 16.936 1.00 94.25 268 GLU A O 1
ATOM 2153 N N . LEU A 1 269 ? 13.614 -17.546 16.825 1.00 95.88 269 LEU A N 1
ATOM 2154 C CA . LEU A 1 269 ? 12.653 -18.532 16.331 1.00 95.88 269 LEU A CA 1
ATOM 2155 C C . LEU A 1 269 ? 12.550 -18.575 14.802 1.00 95.88 269 LEU A C 1
ATOM 2157 O O . LEU A 1 269 ? 11.777 -19.363 14.268 1.00 95.88 269 LEU A O 1
ATOM 2161 N N . LEU A 1 270 ? 13.325 -17.759 14.082 1.00 92.69 270 LEU A N 1
ATOM 2162 C CA . LEU A 1 270 ? 13.227 -17.593 12.629 1.00 92.69 270 LEU A CA 1
ATOM 2163 C C . LEU A 1 270 ? 13.240 -18.918 11.846 1.00 92.69 270 LEU A C 1
ATOM 2165 O O . LEU A 1 270 ? 12.509 -19.079 10.870 1.00 92.69 270 LEU A O 1
ATOM 2169 N N . TYR A 1 271 ? 14.078 -19.864 12.264 1.00 94.31 271 TYR A N 1
ATOM 2170 C CA . TYR A 1 271 ? 14.262 -21.138 11.564 1.00 94.31 271 TYR A CA 1
ATOM 2171 C C . TYR A 1 271 ? 13.275 -22.231 11.999 1.00 94.31 271 TYR A C 1
ATOM 2173 O O . TYR A 1 271 ? 13.280 -23.316 11.424 1.00 94.31 271 TYR A O 1
ATOM 2181 N N . ASP A 1 272 ? 12.398 -21.939 12.961 1.00 96.94 272 ASP A N 1
ATOM 2182 C CA . ASP A 1 272 ? 11.276 -22.790 13.346 1.00 96.94 272 ASP A CA 1
ATOM 2183 C C . ASP A 1 272 ? 9.971 -22.019 13.137 1.00 96.94 272 ASP A C 1
ATOM 2185 O O . ASP A 1 272 ? 9.463 -21.327 14.021 1.00 96.94 272 ASP A O 1
ATOM 2189 N N . LYS A 1 273 ? 9.409 -22.157 11.931 1.00 96.00 273 LYS A N 1
ATOM 2190 C CA . LYS A 1 273 ? 8.163 -21.485 11.546 1.00 96.00 273 LYS A CA 1
ATOM 2191 C C . LYS A 1 273 ? 7.037 -21.737 12.550 1.00 96.00 273 LYS A C 1
ATOM 2193 O O . LYS A 1 273 ? 6.270 -20.825 12.846 1.00 96.00 273 LYS A O 1
ATOM 2198 N N . THR A 1 274 ? 6.915 -22.959 13.065 1.00 97.31 274 THR A N 1
ATOM 2199 C CA . THR A 1 274 ? 5.820 -23.310 13.976 1.00 97.31 274 THR A CA 1
ATOM 2200 C C . THR A 1 274 ? 5.993 -22.593 15.307 1.00 97.31 274 THR A C 1
ATOM 2202 O O . THR A 1 274 ? 5.060 -21.931 15.764 1.00 97.31 274 THR A O 1
ATOM 2205 N N . ALA A 1 275 ? 7.194 -22.656 15.888 1.00 97.69 275 ALA A N 1
ATOM 2206 C CA . ALA A 1 275 ? 7.497 -21.972 17.139 1.00 97.69 275 ALA A CA 1
ATOM 2207 C C . ALA A 1 275 ? 7.394 -20.445 16.997 1.00 97.69 275 ALA A C 1
ATOM 2209 O O . ALA A 1 275 ? 6.859 -19.787 17.888 1.00 97.69 275 ALA A O 1
ATOM 2210 N N . PHE A 1 276 ? 7.822 -19.882 15.861 1.00 98.31 276 PHE A N 1
ATOM 2211 C CA . PHE A 1 276 ? 7.657 -18.462 15.547 1.00 98.31 276 PHE A CA 1
ATOM 2212 C C . PHE A 1 276 ? 6.184 -18.049 15.583 1.00 98.31 276 PHE A C 1
ATOM 2214 O O . PHE A 1 276 ? 5.823 -17.115 16.301 1.00 98.31 276 PHE A O 1
ATOM 2221 N N . LYS A 1 277 ? 5.324 -18.741 14.816 1.00 98.06 277 LYS A N 1
ATOM 2222 C CA . LYS A 1 277 ? 3.896 -18.398 14.724 1.00 98.06 277 LYS A CA 1
ATOM 2223 C C . LYS A 1 277 ? 3.218 -18.526 16.089 1.00 98.06 277 LYS A C 1
ATOM 2225 O O . LYS A 1 277 ? 2.463 -17.641 16.475 1.00 98.06 277 LYS A O 1
ATOM 2230 N N . GLN A 1 278 ? 3.523 -19.587 16.840 1.00 97.94 278 GLN A N 1
ATOM 2231 C CA . GLN A 1 278 ? 2.992 -19.793 18.192 1.00 97.94 278 GLN A CA 1
ATOM 2232 C C . GLN A 1 278 ? 3.425 -18.687 19.157 1.00 97.94 278 GLN A C 1
ATOM 2234 O O . GLN A 1 278 ? 2.592 -18.154 19.889 1.00 97.94 278 GLN A O 1
ATOM 2239 N N . TYR A 1 279 ? 4.708 -18.318 19.138 1.00 98.31 279 TYR A N 1
ATOM 2240 C CA . TYR A 1 279 ? 5.233 -17.229 19.951 1.00 98.31 279 TYR A CA 1
ATOM 2241 C C . TYR A 1 279 ? 4.508 -15.919 19.643 1.00 98.31 279 TYR A C 1
ATOM 2243 O O . TYR A 1 279 ? 3.920 -15.320 20.541 1.00 98.31 279 TYR A O 1
ATOM 2251 N N . LEU A 1 280 ? 4.468 -15.519 18.372 1.00 98.06 280 LEU A N 1
ATOM 2252 C CA . LEU A 1 280 ? 3.835 -14.270 17.966 1.00 98.06 280 LEU A CA 1
ATOM 2253 C C . LEU A 1 280 ? 2.332 -14.251 18.284 1.00 98.06 280 LEU A C 1
ATOM 2255 O O . LEU A 1 280 ? 1.830 -13.263 18.814 1.00 98.06 280 LEU A O 1
ATOM 2259 N N . GLN A 1 281 ? 1.620 -15.352 18.030 1.00 98.19 281 GLN A N 1
ATOM 2260 C CA . GLN A 1 281 ? 0.207 -15.478 18.387 1.00 98.19 281 GLN A CA 1
ATOM 2261 C C . GLN A 1 281 ? -0.008 -15.331 19.899 1.00 98.19 281 GLN A C 1
ATOM 2263 O O . GLN A 1 281 ? -0.931 -14.633 20.320 1.00 98.19 281 GLN A O 1
ATOM 2268 N N . SER A 1 282 ? 0.838 -15.956 20.722 1.00 97.62 282 SER A N 1
ATOM 2269 C CA . SER A 1 282 ? 0.729 -15.855 22.181 1.00 97.62 282 SER A CA 1
ATOM 2270 C C . SER A 1 282 ? 0.965 -14.429 22.684 1.00 97.62 282 SER A C 1
ATOM 2272 O O . SER A 1 282 ? 0.211 -13.950 23.527 1.00 97.62 282 SER A O 1
ATOM 2274 N N . GLU A 1 283 ? 1.946 -13.729 22.111 1.00 97.75 283 GLU A N 1
ATOM 2275 C CA . GLU A 1 283 ? 2.282 -12.348 22.460 1.00 97.75 283 GLU A CA 1
ATOM 2276 C C . GLU A 1 283 ? 1.145 -11.387 22.112 1.00 97.75 283 GLU A C 1
ATOM 2278 O O . GLU A 1 283 ? 0.714 -10.615 22.963 1.00 97.75 283 GLU A O 1
ATOM 2283 N N . ILE A 1 284 ? 0.595 -11.485 20.898 1.00 96.94 284 ILE A N 1
ATOM 2284 C CA . ILE A 1 284 ? -0.542 -10.660 20.465 1.00 96.94 284 ILE A CA 1
ATOM 2285 C C . ILE A 1 284 ? -1.781 -10.941 21.326 1.00 96.94 284 ILE A C 1
ATOM 2287 O O . ILE A 1 284 ? -2.464 -10.009 21.747 1.00 96.94 284 ILE A O 1
ATOM 2291 N N . THR A 1 285 ? -2.063 -12.214 21.623 1.00 96.25 285 THR A N 1
ATOM 2292 C CA . THR A 1 285 ? -3.218 -12.601 22.453 1.00 96.25 285 THR A CA 1
ATOM 2293 C C . THR A 1 285 ? -3.101 -12.033 23.865 1.00 96.25 285 THR A C 1
ATOM 2295 O O . THR A 1 285 ? -4.073 -11.485 24.382 1.00 96.25 285 THR A O 1
ATOM 2298 N N . ALA A 1 286 ? -1.919 -12.130 24.481 1.00 93.75 286 ALA A N 1
ATOM 2299 C CA . ALA A 1 286 ? -1.663 -11.541 25.791 1.00 93.75 286 ALA A CA 1
ATOM 2300 C C . ALA A 1 286 ? -1.839 -10.016 25.750 1.00 93.75 286 ALA A C 1
ATOM 2302 O O . ALA A 1 286 ? -2.527 -9.448 26.597 1.00 93.75 286 ALA A O 1
ATOM 2303 N N . TYR A 1 287 ? -1.314 -9.365 24.707 1.00 92.25 287 TYR A N 1
ATOM 2304 C CA . TYR A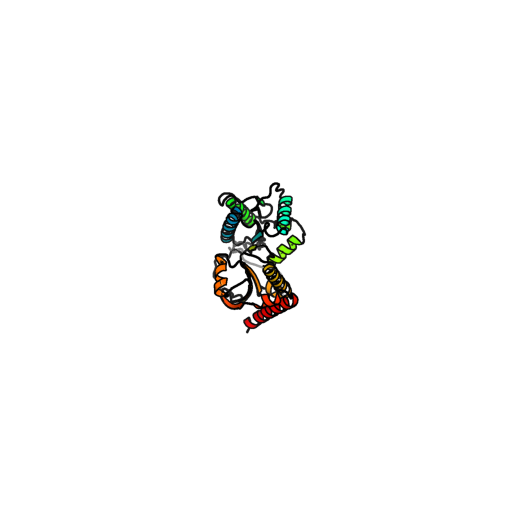 1 287 ? -1.458 -7.924 24.521 1.00 92.25 287 TYR A CA 1
ATOM 2305 C C . TYR A 1 287 ? -2.935 -7.508 24.407 1.00 92.25 287 TYR A C 1
ATOM 2307 O O . TYR A 1 287 ? -3.354 -6.592 25.106 1.00 92.25 287 TYR A O 1
ATOM 2315 N N . LEU A 1 288 ? -3.756 -8.227 23.632 1.00 89.50 288 LEU A N 1
ATOM 2316 C CA . LEU A 1 288 ? -5.205 -7.984 23.514 1.00 89.50 288 LEU A CA 1
ATOM 2317 C C . LEU A 1 288 ? -5.972 -8.148 24.834 1.00 89.50 288 LEU A C 1
ATOM 2319 O O . LEU A 1 288 ? -7.004 -7.507 25.027 1.00 89.50 288 LEU A O 1
ATOM 2323 N N . GLN A 1 289 ? -5.512 -9.022 25.729 1.00 87.19 289 GLN A N 1
ATOM 2324 C CA . GLN A 1 289 ? -6.173 -9.277 27.012 1.00 87.19 289 GLN A CA 1
ATOM 2325 C C . GLN A 1 289 ? -5.793 -8.245 28.074 1.00 87.19 289 GLN A C 1
ATOM 2327 O O . GLN A 1 289 ? -6.659 -7.783 28.811 1.00 87.19 289 GLN A O 1
ATOM 2332 N N . GLU A 1 290 ? -4.523 -7.848 28.130 1.00 78.19 290 GLU A N 1
ATOM 2333 C CA . GLU A 1 290 ? -4.018 -6.900 29.127 1.00 78.19 290 GLU A CA 1
ATOM 2334 C C . GLU A 1 290 ? -4.657 -5.506 28.998 1.00 78.19 290 GLU A C 1
ATOM 2336 O O . GLU A 1 290 ? -4.966 -4.896 30.018 1.00 78.19 290 GLU A O 1
ATOM 2341 N N . GLY A 1 291 ? -4.944 -5.034 27.776 1.00 61.22 291 GLY A N 1
ATOM 2342 C CA . GLY A 1 291 ? -5.578 -3.726 27.525 1.00 61.22 29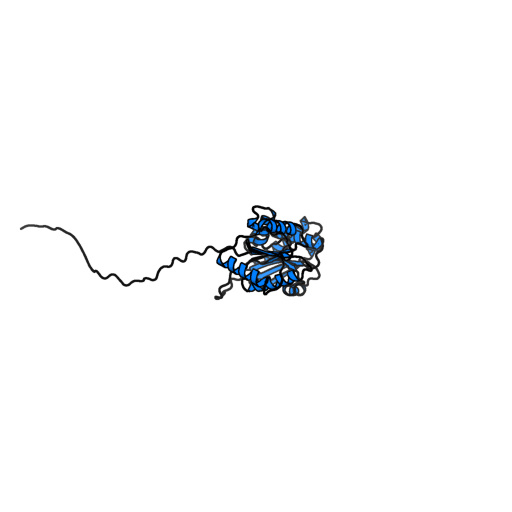1 GLY A CA 1
ATOM 2343 C C . GLY A 1 291 ? -7.072 -3.649 27.880 1.00 61.22 291 GLY A C 1
ATOM 2344 O O . GLY A 1 291 ? -7.669 -2.579 27.819 1.00 61.22 291 GLY A O 1
ATOM 2345 N N . ARG A 1 292 ? -7.693 -4.774 28.262 1.00 58.34 292 ARG A N 1
ATOM 2346 C CA . ARG A 1 292 ? -9.118 -4.864 28.636 1.00 58.34 292 ARG A CA 1
ATOM 2347 C C . ARG A 1 292 ? -9.353 -4.912 30.157 1.00 58.34 292 ARG A C 1
ATOM 2349 O O . ARG A 1 292 ? -10.482 -5.188 30.567 1.00 58.34 292 ARG A O 1
ATOM 2356 N N . SER A 1 293 ? -8.309 -4.697 30.966 1.00 43.06 293 SER A N 1
ATOM 2357 C CA . SER A 1 293 ? -8.318 -4.846 32.437 1.00 43.06 293 SER A CA 1
ATOM 2358 C C . SER A 1 293 ? -8.458 -3.520 33.176 1.00 43.06 293 SER A C 1
ATOM 2360 O O . SER A 1 293 ? -7.782 -2.551 32.768 1.00 43.06 293 SER A O 1
#